Protein AF-A0A2E8CCS3-F1 (afdb_monomer)

Radius of gyration: 32.72 Å; Cα contacts (8 Å, |Δi|>4): 442; chains: 1; bounding box: 127×45×70 Å

Solvent-accessible surface area (backbone atoms only — not comparable to full-atom values): 18367 Å² total; per-residue (Å²): 136,81,81,88,79,82,90,82,89,80,87,78,90,78,90,87,80,85,91,83,91,78,93,73,93,71,84,81,73,78,75,73,77,76,66,79,68,72,73,76,73,51,25,30,36,41,37,39,43,33,31,36,45,62,50,66,79,45,38,70,73,67,84,76,83,67,80,72,65,60,78,79,67,95,71,53,38,72,62,41,46,72,64,67,67,73,52,55,78,64,70,78,69,72,78,72,82,76,70,89,84,81,84,61,84,76,68,73,78,68,79,85,60,83,94,80,64,69,59,61,80,62,101,54,100,62,73,50,67,76,84,42,91,79,64,48,61,49,32,53,50,64,70,92,77,51,88,49,62,68,58,52,52,52,36,66,72,38,84,53,38,42,74,73,47,76,48,34,34,33,38,71,62,29,50,66,94,70,42,57,34,33,53,41,67,46,87,92,54,93,84,56,58,59,44,52,37,43,33,44,29,57,20,33,40,96,83,66,82,40,38,31,45,40,35,43,36,32,46,32,25,58,72,47,79,74,50,101,62,70,33,54,49,59,71,76,70,90,81,60,92,65,89,75,70,68,86,45,67,27,26,39,71,47,80,48,78,49,77,44,78,44,57,73,72,41,82,44,82,48,84,46,63,44,34,36,37,37,39,36,37,33,83,37,79,67,56,81,132

Foldseek 3Di:
DDDDDDDDDDDDDDDDDDDDDDDDDDPPPPPPPPPVCPPPQWKKKKKKWKKWFPDPVLVPPDDDDDDQADDADPQADEQDEPVNLVDDVVVVVPPDDDPDDDDDPVVVPPPPDPPPDQFDDDPDPDGDGDDDQQADFSHFDDCVPDPCPVVQVVQVPDPRMDTQDITITMDRAAAPVPKHWYWDWRPVDPDDQKIKTYTWIWHADPVNQWIKIWTKMKIFGAPPDADVDKHWDDFDPVNPVDPPRDTGIGSDMDIDTDIDTDHAPDWDWADDSGMTMIMHMHTDDNDDD

pLDDT: mean 72.56, std 21.72, range [33.25, 97.88]

Secondary structure (DSSP, 8-state):
------------------------------------------EEEEEEEEEEE--HHHHTT------SB----TT-BPPBPHHHHH--TTTTT--S--------GGGGGG--S-S--S----SSSS------TTT-TTBPPPGGG-S-HHHHHHHHH-SSEEEEEEEEEEEE--BGGG--PEEE--TT-TT-SEEEEEEEEEEE-TTSSSEEEEEEEEEEESSS---S-PEEPPPPPTTS--------EESEEEEEEEEEEE-TT-EEEE--TTEEEEEEEEEEPPPP-

Sequence (289 aa):
METNNLRLLTNLQKKTLNLTLFIFFGALILQHSNGFAQGETRWFQIEISIFSNQLTADRDSEFWAPDKQLTYPESVIALKTVSDILTPSDWATSVESSGPLDFTETDINSFERPLAENNLNIGSGTPFRLISIEKDAFLSLPPRFSDFEQTNQALHRSTEYRLLKHLVWRQPMPEKKNAIPILIDNNDNISQSEEIGGSVMVYFNRNKDRIVVDSNLWLLNLDAPRKDDTWEIPPFPKQTGDANNIQRNANLVYELTDQREVRSGEFHYIDHPAFGYVVSITRHAQPEE

Mean predicted aligned error: 15.5 Å

Nearest PDB structures (foldseek):
  3ec9-assembly1_A  TM=4.250E-01  e=8.208E+00  Burkholderia thailandensis E264
  4r9k-assembly1_A  TM=3.340E-01  e=8.669E+00  Rhodococcus erythropolis
  4xbx-assembly1_A  TM=3.413E-01  e=9.671E+00  Rhodococcus erythropolis

Structure (mmCIF, N/CA/C/O backbone):
data_AF-A0A2E8CCS3-F1
#
_entry.id   AF-A0A2E8CCS3-F1
#
loop_
_atom_site.group_PDB
_atom_site.id
_atom_site.type_symbol
_atom_site.label_atom_id
_atom_site.label_alt_id
_atom_site.label_comp_id
_atom_site.label_asym_id
_atom_site.label_entity_id
_atom_site.label_seq_id
_atom_site.pdbx_PDB_ins_code
_atom_site.Cartn_x
_atom_site.Cartn_y
_atom_site.Cartn_z
_atom_site.occupancy
_atom_site.B_iso_or_equiv
_atom_site.auth_seq_id
_atom_site.auth_comp_id
_atom_site.auth_asym_id
_atom_site.auth_atom_id
_atom_site.pdbx_PDB_model_num
ATOM 1 N N . MET A 1 1 ? -93.896 22.655 13.404 1.00 37.66 1 MET A N 1
ATOM 2 C CA . MET A 1 1 ? -94.343 21.250 13.452 1.00 37.66 1 MET A CA 1
ATOM 3 C C . MET A 1 1 ? -93.109 20.426 13.767 1.00 37.66 1 MET A C 1
ATOM 5 O O . MET A 1 1 ? -92.234 20.335 12.922 1.00 37.66 1 MET A O 1
ATOM 9 N N . GLU A 1 2 ? -92.802 20.301 15.059 1.00 36.38 2 GLU A N 1
ATOM 10 C CA . GLU A 1 2 ? -93.199 19.160 15.922 1.00 36.38 2 GLU A CA 1
ATOM 11 C C . GLU A 1 2 ? -92.292 17.955 15.642 1.00 36.38 2 GLU A C 1
ATOM 13 O O . GLU A 1 2 ? -92.372 17.369 14.574 1.00 36.38 2 GLU A O 1
ATOM 18 N N . THR A 1 3 ? -91.185 17.827 16.385 1.00 40.56 3 THR A N 1
ATOM 19 C CA . THR A 1 3 ? -91.019 17.063 17.647 1.00 40.56 3 THR A CA 1
ATOM 20 C C . THR A 1 3 ? -91.032 15.549 17.442 1.00 40.56 3 THR A C 1
ATOM 22 O O . THR A 1 3 ? -91.714 15.038 16.564 1.00 40.56 3 THR A O 1
ATOM 25 N N . ASN A 1 4 ? -90.340 14.859 18.361 1.00 40.16 4 ASN A N 1
ATOM 26 C CA . ASN A 1 4 ? -90.607 13.479 18.774 1.00 40.16 4 ASN A CA 1
ATOM 27 C C . ASN A 1 4 ? -89.971 12.380 17.889 1.00 40.16 4 ASN A C 1
ATOM 29 O O . ASN A 1 4 ? -89.960 12.467 16.677 1.00 40.16 4 ASN A O 1
ATOM 33 N N . ASN A 1 5 ? -89.426 11.280 18.407 1.00 43.78 5 ASN A N 1
ATOM 34 C CA . ASN A 1 5 ? -89.447 10.752 19.763 1.00 43.78 5 ASN A CA 1
ATOM 35 C C . ASN A 1 5 ? -88.477 9.558 19.884 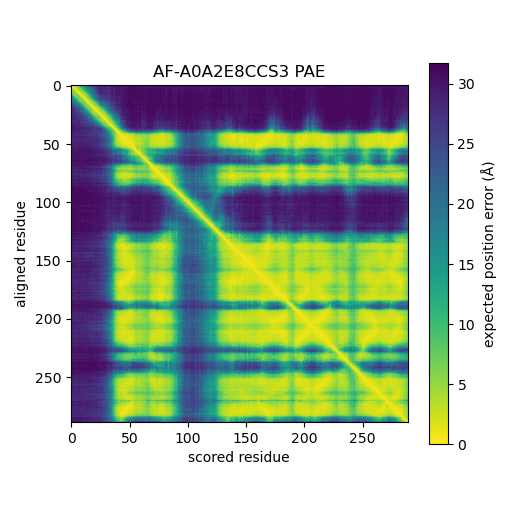1.00 43.78 5 ASN A C 1
ATOM 37 O O . ASN A 1 5 ? -88.232 8.852 18.915 1.00 43.78 5 ASN A O 1
ATOM 41 N N . LEU A 1 6 ? -87.996 9.362 21.117 1.00 37.69 6 LEU A N 1
ATOM 42 C CA . LEU A 1 6 ? -87.853 8.105 21.875 1.00 37.69 6 LEU A CA 1
ATOM 43 C C . LEU A 1 6 ? -87.438 6.807 21.144 1.00 37.69 6 LEU A C 1
ATOM 45 O O . LEU A 1 6 ? -88.136 6.299 20.281 1.00 37.69 6 LEU A O 1
ATOM 49 N N . ARG A 1 7 ? -86.287 6.230 21.524 1.00 38.66 7 ARG A N 1
ATOM 50 C CA . ARG A 1 7 ? -86.110 5.202 22.588 1.00 38.66 7 ARG A CA 1
ATOM 51 C C . ARG A 1 7 ? -86.675 3.821 22.233 1.00 38.66 7 ARG A C 1
ATOM 53 O O . ARG A 1 7 ? -87.853 3.702 21.951 1.00 38.66 7 ARG A O 1
ATOM 60 N N . LEU A 1 8 ? -85.842 2.800 22.457 1.00 37.78 8 LEU A N 1
ATOM 61 C CA . LEU A 1 8 ? -86.032 1.629 23.344 1.00 37.78 8 LEU A CA 1
ATOM 62 C C . LEU A 1 8 ? -85.264 0.446 22.729 1.00 37.78 8 LEU A C 1
ATOM 64 O O . LEU A 1 8 ? -85.596 -0.025 21.653 1.00 37.78 8 LEU A O 1
ATOM 68 N N . LEU A 1 9 ? -84.080 0.103 23.244 1.00 34.72 9 LEU A N 1
ATOM 69 C CA . LEU A 1 9 ? -83.856 -0.747 24.425 1.00 34.72 9 LEU A CA 1
ATOM 70 C C . LEU A 1 9 ? -84.622 -2.066 24.371 1.00 34.72 9 LEU A C 1
ATOM 72 O O . LEU A 1 9 ? -85.817 -2.073 24.626 1.00 34.72 9 LEU A O 1
ATOM 76 N N . THR A 1 10 ? -83.873 -3.158 24.257 1.00 43.12 10 THR A N 1
ATOM 77 C CA . THR A 1 10 ? -84.051 -4.370 25.070 1.00 43.12 10 THR A CA 1
ATOM 78 C C . THR A 1 10 ? -82.749 -5.163 24.966 1.00 43.12 10 THR A C 1
ATOM 80 O O . THR A 1 10 ? -82.363 -5.555 23.875 1.00 43.12 10 THR A O 1
ATOM 83 N N . ASN A 1 11 ? -81.952 -5.185 26.040 1.00 39.72 11 ASN A N 1
ATOM 84 C CA . ASN A 1 11 ? -81.941 -6.247 27.061 1.00 39.72 11 ASN A CA 1
ATOM 85 C C . ASN A 1 11 ? -81.048 -7.420 26.600 1.00 39.72 11 ASN A C 1
ATOM 87 O O . ASN A 1 11 ? -81.085 -7.803 25.448 1.00 39.72 11 ASN A O 1
ATOM 91 N N . LEU A 1 12 ? -80.228 -8.066 27.421 1.00 40.84 12 LEU A N 1
ATOM 92 C CA . LEU A 1 12 ? -80.431 -8.429 28.814 1.00 40.84 12 LEU A CA 1
ATOM 93 C C . LEU A 1 12 ? -79.077 -8.997 29.308 1.00 40.84 12 LEU A C 1
ATOM 95 O O . LEU A 1 12 ? -78.546 -9.881 28.652 1.00 40.84 12 LEU A O 1
ATOM 99 N N . GLN A 1 13 ? -78.610 -8.539 30.479 1.00 44.38 13 GLN A N 1
ATOM 100 C CA . GLN A 1 13 ? -78.010 -9.351 31.564 1.00 44.38 13 GLN A CA 1
ATOM 101 C C . GLN A 1 13 ? -76.707 -10.150 31.302 1.00 44.38 13 GLN A C 1
ATOM 103 O O . GLN A 1 13 ? -76.551 -10.808 30.295 1.00 44.38 13 GLN A O 1
ATOM 108 N N . LYS A 1 14 ? -75.729 -10.268 32.208 1.00 47.19 14 LYS A N 1
ATOM 109 C CA . LYS A 1 14 ? -75.587 -10.033 33.660 1.00 47.19 14 LYS A CA 1
ATOM 110 C C . LYS A 1 14 ? -74.063 -10.099 33.939 1.00 47.19 14 LYS A C 1
ATOM 112 O O . LYS A 1 14 ? -73.392 -10.927 33.343 1.00 47.19 14 LYS A O 1
ATOM 117 N N . LYS A 1 15 ? -73.501 -9.159 34.718 1.00 40.94 15 LYS A N 1
ATOM 118 C CA . LYS A 1 15 ? -72.969 -9.363 36.095 1.00 40.94 15 LYS A CA 1
ATOM 119 C C . LYS A 1 15 ? -71.827 -10.396 36.142 1.00 40.94 15 LYS A C 1
ATOM 121 O O . LYS A 1 15 ? -72.090 -11.566 35.930 1.00 40.94 15 LYS A O 1
ATOM 126 N N . THR A 1 16 ? -70.571 -10.012 36.374 1.00 45.66 16 THR A N 1
ATOM 127 C CA . THR A 1 16 ? -69.940 -9.648 37.673 1.00 45.66 16 THR A CA 1
ATOM 128 C C . THR A 1 16 ? -68.536 -9.050 37.410 1.00 45.66 16 THR A C 1
ATOM 130 O O . THR A 1 16 ? -67.972 -9.367 36.376 1.00 45.66 16 THR A O 1
ATOM 133 N N . LEU A 1 17 ? -67.799 -8.321 38.255 1.00 42.00 17 LEU A N 1
ATOM 134 C CA . LEU A 1 17 ? -67.959 -7.551 39.493 1.00 42.00 17 LEU A CA 1
ATOM 135 C C . LEU A 1 17 ? -66.527 -7.008 39.801 1.00 42.00 17 LEU A C 1
ATOM 137 O O . LEU A 1 17 ? -65.582 -7.781 39.711 1.00 42.00 17 LEU A O 1
ATOM 141 N N . ASN A 1 18 ? -66.413 -5.735 40.211 1.00 34.22 18 ASN A N 1
ATOM 142 C CA . ASN A 1 18 ? -65.312 -5.083 40.966 1.00 34.22 18 ASN A CA 1
ATOM 143 C C . ASN A 1 18 ? -63.952 -4.802 40.273 1.00 34.22 18 ASN A C 1
ATOM 145 O O . ASN A 1 18 ? -63.284 -5.701 39.790 1.00 34.22 18 ASN A O 1
ATOM 149 N N . LEU A 1 19 ? -63.563 -3.524 40.111 1.00 33.25 19 LEU A N 1
ATOM 150 C CA . LEU A 1 19 ? -62.905 -2.615 41.090 1.00 33.25 19 LEU A CA 1
ATOM 151 C C . LEU A 1 19 ? -61.375 -2.727 40.900 1.00 33.25 19 LEU A C 1
ATOM 153 O O . LEU A 1 19 ? -60.794 -3.760 41.194 1.00 33.25 19 LEU A O 1
ATOM 157 N N . THR A 1 20 ? -60.653 -1.738 40.370 1.00 39.25 20 THR A N 1
ATOM 158 C CA . THR A 1 20 ? -60.129 -0.608 41.156 1.00 39.25 20 THR A CA 1
ATOM 159 C C . THR A 1 20 ? -59.478 0.426 40.224 1.00 39.25 20 THR A C 1
ATOM 161 O O . THR A 1 20 ? -58.786 0.091 39.268 1.00 39.25 20 THR A O 1
ATOM 164 N N . LEU A 1 21 ? -59.734 1.689 40.548 1.00 43.88 21 LEU A N 1
ATOM 165 C CA . LEU A 1 21 ? -59.179 2.936 40.032 1.00 43.88 21 LEU A CA 1
ATOM 166 C C . LEU A 1 21 ? -57.665 3.055 40.295 1.00 43.88 21 LEU A C 1
ATOM 168 O O . LEU A 1 21 ? -57.261 2.880 41.436 1.00 43.88 21 LEU A O 1
ATOM 172 N N . PHE A 1 22 ? -56.863 3.481 39.313 1.00 38.81 22 PHE A N 1
ATOM 173 C CA . PHE A 1 22 ? -55.693 4.328 39.588 1.00 38.81 22 PHE A CA 1
ATOM 174 C C . PHE A 1 22 ? -55.332 5.180 38.366 1.00 38.81 22 PHE A C 1
ATOM 176 O O . PHE A 1 22 ? -54.867 4.692 37.340 1.00 38.81 22 PHE A O 1
ATOM 183 N N . ILE A 1 23 ? -55.566 6.484 38.503 1.00 45.62 23 ILE A N 1
ATOM 184 C CA . ILE A 1 23 ? -54.956 7.518 37.672 1.00 45.62 23 ILE A CA 1
ATOM 185 C C . ILE A 1 23 ? -53.502 7.619 38.136 1.00 45.62 23 ILE A C 1
ATOM 187 O O . ILE A 1 23 ? -53.262 7.992 39.281 1.00 45.62 23 ILE A O 1
ATOM 191 N N . PHE A 1 24 ? -52.544 7.312 37.263 1.00 38.94 24 PHE A N 1
ATOM 192 C CA . PHE A 1 24 ? -51.172 7.781 37.430 1.00 38.94 24 PHE A CA 1
ATOM 193 C C . PHE A 1 24 ? -50.682 8.413 36.131 1.00 38.94 24 PHE A C 1
ATOM 195 O O . PHE A 1 24 ? -50.515 7.765 35.101 1.00 38.94 24 PHE A O 1
ATOM 202 N N . PHE A 1 25 ? -50.492 9.724 36.225 1.00 45.56 25 PHE A N 1
ATOM 203 C CA . PHE A 1 25 ? -49.719 10.557 35.322 1.00 45.56 25 PHE A CA 1
ATOM 204 C C . PHE A 1 25 ? -48.306 9.965 35.214 1.00 45.56 25 PHE A C 1
ATOM 206 O O . PHE A 1 25 ? -47.542 10.001 36.175 1.00 45.56 25 PHE A O 1
ATOM 213 N N . GLY A 1 26 ? -47.971 9.399 34.059 1.00 35.91 26 GLY A N 1
ATOM 214 C CA . GLY A 1 26 ? -46.624 8.944 33.736 1.00 35.91 26 GLY A CA 1
ATOM 215 C C . GLY A 1 26 ? -46.131 9.699 32.517 1.00 35.91 26 GLY A C 1
ATOM 216 O O . GLY A 1 26 ? -46.393 9.287 31.391 1.00 35.91 26 GLY A O 1
ATOM 217 N N . ALA A 1 27 ? -45.444 10.820 32.739 1.00 42.50 27 ALA A N 1
ATOM 218 C CA . ALA A 1 27 ? -44.625 11.442 31.712 1.00 42.50 27 ALA A CA 1
ATOM 219 C C . ALA A 1 27 ? -43.572 10.415 31.281 1.00 42.50 27 ALA A C 1
ATOM 221 O O . ALA A 1 27 ? -42.643 10.115 32.031 1.00 42.50 27 ALA A O 1
ATOM 222 N N . LEU A 1 28 ? -43.747 9.840 30.092 1.00 39.28 28 LEU A N 1
ATOM 223 C CA . LEU A 1 28 ? -42.765 8.960 29.479 1.00 39.28 28 LEU A CA 1
ATOM 224 C C . LEU A 1 28 ? -41.603 9.832 28.999 1.00 39.28 28 LEU A C 1
ATOM 226 O O . LEU A 1 28 ? -41.527 10.234 27.840 1.00 39.28 28 LEU A O 1
ATOM 230 N N . ILE A 1 29 ? -40.718 10.181 29.930 1.00 41.59 29 ILE A N 1
ATOM 231 C CA . ILE A 1 29 ? -39.398 10.702 29.605 1.00 41.59 29 ILE A CA 1
ATOM 232 C C . ILE A 1 29 ? -38.669 9.533 28.944 1.00 41.59 29 ILE A C 1
ATOM 234 O O . ILE A 1 29 ? -38.155 8.647 29.624 1.00 41.59 29 ILE A O 1
ATOM 238 N N . LEU A 1 30 ? -38.659 9.511 27.608 1.00 41.03 30 LEU A N 1
ATOM 239 C CA . LEU A 1 30 ? -37.670 8.762 26.845 1.00 41.03 30 LEU A CA 1
ATOM 240 C C . LEU A 1 30 ? -36.306 9.325 27.236 1.00 41.03 30 LEU A C 1
ATOM 242 O O . LEU A 1 30 ? -35.836 10.311 26.664 1.00 41.03 30 LEU A O 1
ATOM 246 N N . GLN A 1 31 ? -35.700 8.713 28.250 1.00 37.03 31 GLN A N 1
ATOM 247 C CA . GLN A 1 31 ? -34.286 8.850 28.534 1.00 37.03 31 GLN A CA 1
ATOM 248 C C . GLN A 1 31 ? -33.552 8.309 27.308 1.00 37.03 31 GLN A C 1
ATOM 250 O O . GLN A 1 31 ? -33.243 7.126 27.210 1.00 37.03 31 GLN A O 1
ATOM 255 N N . HIS A 1 32 ? -33.303 9.187 26.340 1.00 44.84 32 HIS A N 1
ATOM 256 C CA . HIS A 1 32 ? -32.192 9.000 25.435 1.00 44.84 32 HIS A CA 1
ATOM 257 C C . HIS A 1 32 ? -30.975 9.099 26.338 1.00 44.84 32 HIS A C 1
ATOM 259 O O . HIS A 1 32 ? -30.565 10.190 26.739 1.00 44.84 32 HIS A O 1
ATOM 265 N N . SER A 1 33 ? -30.445 7.946 26.733 1.00 39.25 33 SER A N 1
ATOM 266 C CA . SER A 1 33 ? -29.064 7.864 27.153 1.00 39.25 33 SER A CA 1
ATOM 267 C C . SER A 1 33 ? -28.249 8.372 25.969 1.00 39.25 33 SER A C 1
ATOM 269 O O . SER A 1 33 ? -27.900 7.614 25.066 1.00 39.25 33 SER A O 1
ATOM 271 N N . ASN A 1 34 ? -27.964 9.673 25.960 1.00 37.66 34 ASN A N 1
ATOM 272 C CA . ASN A 1 34 ? -26.775 10.197 25.322 1.00 37.66 34 ASN A CA 1
ATOM 273 C C . ASN A 1 34 ? -25.616 9.603 26.119 1.00 37.66 34 ASN A C 1
ATOM 275 O O . ASN A 1 34 ? -25.030 10.252 26.982 1.00 37.66 34 ASN A O 1
ATOM 279 N N . GLY A 1 35 ? -25.337 8.320 25.876 1.00 35.66 35 GLY A N 1
ATOM 280 C CA . GLY A 1 35 ? -24.007 7.807 26.083 1.00 35.66 35 GLY A CA 1
ATOM 281 C C . GLY A 1 35 ? -23.135 8.737 25.267 1.00 35.66 35 GLY A C 1
ATOM 282 O O . GLY A 1 35 ? -23.265 8.797 24.043 1.00 35.66 35 GLY A O 1
ATOM 283 N N . PHE A 1 36 ? -22.332 9.542 25.952 1.00 34.28 36 PHE A N 1
ATOM 284 C CA . PHE A 1 36 ? -21.180 10.161 25.337 1.00 34.28 36 PHE A CA 1
ATOM 285 C C . PHE A 1 36 ? -20.371 8.994 24.783 1.00 34.28 36 PHE A C 1
ATOM 287 O O . PHE A 1 36 ? -19.643 8.335 25.518 1.00 34.28 36 PHE A O 1
ATOM 294 N N . ALA A 1 37 ? -20.591 8.665 23.512 1.00 34.69 37 ALA A N 1
ATOM 295 C CA . ALA A 1 37 ? -19.737 7.758 22.790 1.00 34.69 37 ALA A CA 1
ATOM 296 C C . ALA A 1 37 ? -18.383 8.464 22.753 1.00 34.69 37 ALA A C 1
ATOM 298 O O . ALA A 1 37 ? -18.133 9.307 21.891 1.00 34.69 37 ALA A O 1
ATOM 299 N N . GLN A 1 38 ? -17.517 8.167 23.726 1.00 41.62 38 GLN A N 1
ATOM 300 C CA . GLN A 1 38 ? -16.093 8.146 23.441 1.00 41.62 38 GLN A CA 1
ATOM 301 C C . GLN A 1 38 ? -15.990 7.288 22.189 1.00 41.62 38 GLN A C 1
ATOM 303 O O . GLN A 1 38 ? -16.327 6.108 22.235 1.00 41.62 38 GLN A O 1
ATOM 308 N N . GLY A 1 39 ? -15.738 7.934 21.048 1.00 53.22 39 GLY A N 1
ATOM 309 C CA . GLY A 1 39 ? -15.825 7.282 19.752 1.00 53.22 39 GLY A CA 1
ATOM 310 C C . GLY A 1 39 ? -14.977 6.024 19.796 1.00 53.22 39 GLY A C 1
ATOM 311 O O . GLY A 1 39 ? -13.768 6.127 19.968 1.00 53.22 39 GLY A O 1
ATOM 312 N N . GLU A 1 40 ? -15.630 4.867 19.712 1.00 68.12 40 GLU A N 1
ATOM 313 C CA . GLU A 1 40 ? -14.976 3.565 19.700 1.00 68.12 40 GLU A CA 1
ATOM 314 C C . GLU A 1 40 ? -13.877 3.618 18.635 1.00 68.12 40 GLU A C 1
ATOM 316 O O . GLU A 1 40 ? -14.155 3.879 17.457 1.00 68.12 40 GLU A O 1
ATOM 321 N N . THR A 1 41 ? -12.622 3.466 19.054 1.00 80.31 41 THR A N 1
ATOM 322 C CA . THR A 1 41 ? -11.491 3.468 18.131 1.00 80.31 41 THR A CA 1
ATOM 323 C C . THR A 1 41 ? -11.619 2.227 17.264 1.00 80.31 41 THR A C 1
ATOM 325 O O . THR A 1 41 ? -11.386 1.108 17.710 1.00 80.31 41 THR A O 1
ATOM 328 N N . ARG A 1 42 ? -12.042 2.411 16.014 1.00 90.38 42 ARG A N 1
ATOM 329 C CA . ARG A 1 42 ? -12.290 1.296 15.100 1.00 90.38 42 ARG A CA 1
ATOM 330 C C . ARG A 1 42 ? -10.963 0.769 14.571 1.00 90.38 42 ARG A C 1
ATOM 332 O O . ARG A 1 42 ? -10.246 1.494 13.882 1.00 90.38 42 ARG A O 1
ATOM 339 N N . TRP A 1 43 ? -10.668 -0.487 14.880 1.00 93.50 43 TRP A N 1
ATOM 340 C CA . TRP A 1 43 ? -9.507 -1.200 14.362 1.00 93.50 43 TRP A CA 1
ATOM 341 C C . TRP A 1 43 ? -9.802 -1.815 13.001 1.00 93.50 43 TRP A C 1
ATOM 343 O O . TRP A 1 43 ? -10.923 -2.253 12.724 1.00 93.50 43 TRP A O 1
ATOM 353 N N . PHE A 1 44 ? -8.782 -1.842 12.150 1.00 95.00 44 PHE A N 1
ATOM 354 C CA . PHE A 1 44 ? -8.843 -2.473 10.840 1.00 95.00 44 PHE A CA 1
ATOM 355 C C . PHE A 1 44 ? -7.577 -3.274 10.584 1.00 95.00 44 PHE A C 1
ATOM 357 O O . PHE A 1 44 ? -6.498 -2.901 11.047 1.00 95.00 44 PHE A O 1
ATOM 364 N N . GLN A 1 45 ? -7.733 -4.354 9.830 1.00 96.31 45 GLN A N 1
ATOM 365 C CA . GLN A 1 45 ? -6.643 -5.026 9.151 1.00 96.31 45 GLN A CA 1
ATOM 366 C C . GLN A 1 45 ? -6.565 -4.470 7.731 1.00 96.31 45 GLN A C 1
ATOM 368 O O . GLN A 1 45 ? -7.581 -4.369 7.041 1.00 96.31 45 GLN A O 1
ATOM 373 N N . ILE A 1 46 ? -5.368 -4.067 7.330 1.00 97.12 46 ILE A N 1
ATOM 374 C CA . ILE A 1 46 ? -5.070 -3.585 5.991 1.00 97.12 46 ILE A CA 1
ATOM 375 C C . ILE A 1 46 ? -4.161 -4.617 5.350 1.00 97.12 46 ILE A C 1
ATOM 377 O O . ILE A 1 46 ? -3.187 -5.063 5.961 1.00 97.12 46 ILE A O 1
ATOM 381 N N . GLU A 1 47 ? -4.493 -4.985 4.124 1.00 97.62 47 GLU A N 1
ATOM 382 C CA . GLU A 1 47 ? -3.692 -5.875 3.308 1.00 97.62 47 GLU A CA 1
ATOM 383 C C . GLU A 1 47 ? -3.468 -5.248 1.935 1.00 97.62 47 GLU A C 1
ATOM 385 O O . GLU A 1 47 ? -4.417 -4.803 1.288 1.00 97.62 47 GLU A O 1
ATOM 390 N N . ILE A 1 48 ? -2.205 -5.196 1.509 1.00 96.75 48 ILE A N 1
ATOM 391 C CA . ILE A 1 48 ? -1.786 -4.624 0.231 1.00 96.75 48 ILE A CA 1
ATOM 392 C C . ILE A 1 48 ? -0.840 -5.596 -0.469 1.00 96.75 48 ILE A C 1
ATOM 394 O O . ILE A 1 48 ? 0.145 -6.034 0.127 1.00 96.75 48 ILE A O 1
ATOM 398 N N . SER A 1 49 ? -1.092 -5.864 -1.750 1.00 95.88 49 SER A N 1
ATOM 399 C CA . SER A 1 49 ? -0.119 -6.493 -2.653 1.00 95.88 49 SER A CA 1
ATOM 400 C C . SER A 1 49 ? 0.202 -5.551 -3.802 1.00 95.88 49 SER A C 1
ATOM 402 O O . SER A 1 49 ? -0.699 -5.128 -4.522 1.00 95.88 49 SER A O 1
ATOM 404 N N . ILE A 1 50 ? 1.484 -5.246 -3.982 1.00 95.44 50 ILE A N 1
ATOM 405 C CA . ILE A 1 50 ? 2.010 -4.359 -5.024 1.00 95.44 50 ILE A CA 1
ATOM 406 C C . ILE A 1 50 ? 2.748 -5.206 -6.054 1.00 95.44 50 ILE A C 1
ATOM 408 O O . ILE A 1 50 ? 3.553 -6.068 -5.689 1.00 95.44 50 ILE A O 1
ATOM 412 N N . PHE A 1 51 ? 2.504 -4.956 -7.336 1.00 94.00 51 PHE A N 1
ATOM 413 C CA . PHE A 1 51 ? 3.086 -5.727 -8.428 1.00 94.00 51 PHE A CA 1
ATOM 414 C C . PHE A 1 51 ? 3.437 -4.855 -9.633 1.00 94.00 51 PHE A C 1
ATOM 416 O O . PHE A 1 51 ? 2.743 -3.885 -9.915 1.00 94.00 51 PHE A O 1
ATOM 423 N N . SER A 1 52 ? 4.486 -5.212 -10.378 1.00 92.50 52 SER A N 1
ATOM 424 C CA . SER A 1 52 ? 4.814 -4.581 -11.664 1.00 92.50 52 SER A CA 1
ATOM 425 C C . SER A 1 52 ? 4.236 -5.358 -12.844 1.00 92.50 52 SER A C 1
ATOM 427 O O . SER A 1 52 ? 4.171 -6.590 -12.817 1.00 92.50 52 SER A O 1
ATOM 429 N N . ASN A 1 53 ? 3.859 -4.632 -13.897 1.00 90.88 53 ASN A N 1
ATOM 430 C CA . ASN A 1 53 ? 3.520 -5.192 -15.201 1.00 90.88 53 ASN A CA 1
ATOM 431 C C . ASN A 1 53 ? 4.811 -5.467 -15.989 1.00 90.88 53 ASN A C 1
ATOM 433 O O . ASN A 1 53 ? 5.689 -4.611 -16.084 1.00 90.88 53 ASN A O 1
ATOM 437 N N . GLN A 1 54 ? 4.955 -6.666 -16.541 1.00 88.50 54 GLN A N 1
ATOM 438 C CA . GLN A 1 54 ? 6.136 -7.111 -17.284 1.00 88.50 54 GLN A CA 1
ATOM 439 C C . GLN A 1 54 ? 5.997 -6.905 -18.804 1.00 88.50 54 GLN A C 1
ATOM 441 O O . GLN A 1 54 ? 6.981 -7.034 -19.533 1.00 88.50 54 GLN A O 1
ATOM 446 N N . LEU A 1 55 ? 4.805 -6.560 -19.300 1.00 82.69 55 LEU A N 1
ATOM 447 C CA . LEU A 1 55 ? 4.554 -6.309 -20.717 1.00 82.69 55 LEU A CA 1
ATOM 448 C C . LEU A 1 55 ? 5.016 -4.900 -21.106 1.00 82.69 55 LEU A C 1
ATOM 450 O O . LEU A 1 55 ? 4.395 -3.903 -20.756 1.00 82.69 55 LEU A O 1
ATOM 454 N N . THR A 1 56 ? 6.096 -4.808 -21.887 1.00 70.12 56 THR A N 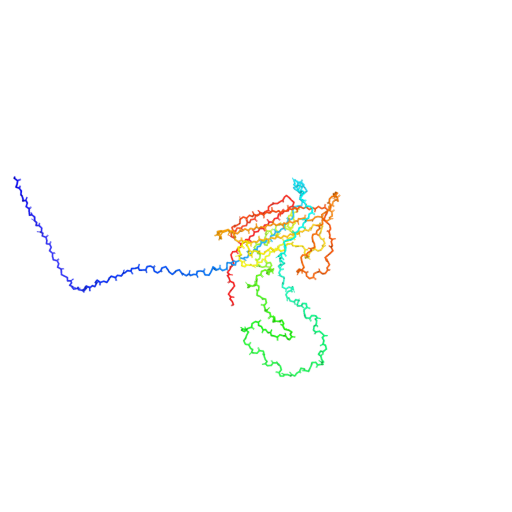1
ATOM 455 C CA . THR A 1 56 ? 6.692 -3.528 -22.325 1.00 70.12 56 THR A CA 1
ATOM 456 C C . THR A 1 56 ? 5.693 -2.599 -23.023 1.00 70.12 56 THR A C 1
ATOM 458 O O . THR A 1 56 ? 5.756 -1.390 -22.834 1.00 70.12 56 THR A O 1
ATOM 461 N N . ALA A 1 57 ? 4.744 -3.160 -23.782 1.00 69.50 57 ALA A N 1
ATOM 462 C CA . ALA A 1 57 ? 3.723 -2.393 -24.497 1.00 69.50 57 ALA A CA 1
ATOM 463 C C . ALA A 1 57 ? 2.840 -1.544 -23.566 1.00 69.50 57 ALA A C 1
ATOM 465 O O . ALA A 1 57 ? 2.448 -0.444 -23.948 1.00 69.50 57 ALA A O 1
ATOM 466 N N . ASP A 1 58 ? 2.574 -2.034 -22.355 1.00 67.00 58 ASP A N 1
ATOM 467 C CA . ASP A 1 58 ? 1.758 -1.328 -21.370 1.00 67.00 58 ASP A CA 1
ATOM 468 C C . ASP A 1 58 ? 2.600 -0.300 -20.607 1.00 67.00 58 ASP A C 1
ATOM 470 O O . ASP A 1 58 ? 2.154 0.806 -20.337 1.00 67.00 58 ASP A O 1
ATOM 474 N N . ARG A 1 59 ? 3.864 -0.612 -20.304 1.00 71.75 59 ARG A N 1
ATOM 475 C CA . ARG A 1 59 ? 4.729 0.276 -19.506 1.00 71.75 59 ARG A CA 1
ATOM 476 C C . ARG A 1 59 ? 5.055 1.594 -20.203 1.00 71.75 59 ARG A C 1
ATOM 478 O O . ARG A 1 59 ? 5.231 2.607 -19.535 1.00 71.75 59 ARG A O 1
ATOM 485 N N . ASP A 1 60 ? 5.164 1.571 -21.527 1.00 67.62 60 ASP A N 1
ATOM 486 C CA . ASP A 1 60 ? 5.593 2.724 -22.321 1.00 67.62 60 ASP A CA 1
ATOM 487 C C . ASP A 1 60 ? 4.432 3.657 -22.708 1.00 67.62 60 ASP A C 1
ATOM 489 O O . ASP A 1 60 ? 4.658 4.690 -23.344 1.00 67.62 60 ASP A O 1
ATOM 493 N N . SER A 1 61 ? 3.188 3.329 -22.331 1.00 62.53 61 SER A N 1
ATOM 494 C CA . SER A 1 61 ? 2.020 4.139 -22.693 1.00 62.53 61 SER A CA 1
ATOM 495 C C . SER A 1 61 ? 1.908 5.446 -21.903 1.00 62.53 61 SER A C 1
ATOM 497 O O . SER A 1 61 ? 1.162 6.334 -22.311 1.00 62.53 61 SER A O 1
ATOM 499 N N . GLU A 1 62 ? 2.634 5.586 -20.790 1.00 61.72 62 GLU A N 1
ATOM 500 C CA . GLU A 1 62 ? 2.503 6.724 -19.883 1.00 61.72 62 GLU A CA 1
ATOM 501 C C . GLU A 1 62 ? 3.872 7.136 -19.308 1.00 61.72 62 GLU A C 1
ATOM 503 O O . GLU A 1 62 ? 4.438 6.474 -18.441 1.00 61.72 62 GLU A O 1
ATOM 508 N N . PHE A 1 63 ? 4.438 8.231 -19.834 1.00 57.88 63 PHE A N 1
ATOM 509 C CA . PHE A 1 63 ? 5.695 8.824 -19.362 1.00 57.88 63 PHE A CA 1
ATOM 510 C C . PHE A 1 63 ? 5.394 10.189 -18.741 1.00 57.88 63 PHE A C 1
ATOM 512 O O . PHE A 1 63 ? 5.352 11.205 -19.439 1.00 57.88 63 PHE A O 1
ATOM 519 N N . TRP A 1 64 ? 5.179 10.216 -17.429 1.00 55.62 64 TRP A N 1
ATOM 520 C CA . TRP A 1 64 ? 5.146 11.462 -16.673 1.00 55.62 64 TRP A CA 1
ATOM 521 C C . TRP A 1 64 ? 6.554 11.752 -16.166 1.00 55.62 64 TRP A C 1
ATOM 523 O O . TRP A 1 64 ? 7.176 10.909 -15.527 1.00 55.62 64 TRP A O 1
ATOM 533 N N . ALA A 1 65 ? 7.065 12.942 -16.472 1.00 54.97 65 ALA A N 1
ATOM 534 C CA . ALA A 1 65 ? 8.305 13.460 -15.906 1.00 54.97 65 ALA A CA 1
ATOM 535 C C . ALA A 1 65 ? 7.958 14.532 -14.859 1.00 54.97 65 ALA A C 1
ATOM 537 O O . ALA A 1 65 ? 7.969 15.719 -15.197 1.00 54.97 65 ALA A O 1
ATOM 538 N N . PRO A 1 66 ? 7.569 14.147 -13.627 1.00 55.66 66 PRO A N 1
ATOM 539 C CA . PRO A 1 66 ? 7.421 15.108 -12.545 1.00 55.66 66 PRO A CA 1
ATOM 540 C C . PRO A 1 66 ? 8.766 15.775 -12.230 1.00 55.66 66 PRO A C 1
ATOM 542 O O . PRO A 1 66 ? 9.828 15.336 -12.686 1.00 55.66 66 PRO A O 1
ATOM 545 N N . ASP A 1 67 ? 8.721 16.861 -11.457 1.00 57.53 67 ASP A N 1
ATOM 546 C CA . ASP A 1 67 ? 9.924 17.453 -10.874 1.00 57.53 67 ASP A CA 1
ATOM 547 C C . ASP A 1 67 ? 10.769 16.335 -10.240 1.00 57.53 67 ASP A C 1
ATOM 549 O O . ASP A 1 67 ? 10.249 15.481 -9.525 1.00 57.53 67 ASP A O 1
ATOM 553 N N . LYS A 1 68 ? 12.066 16.300 -10.567 1.00 64.19 68 LYS A N 1
ATOM 554 C CA . LYS A 1 68 ? 12.957 15.125 -10.443 1.00 64.19 68 LYS A CA 1
ATOM 555 C C . LYS A 1 68 ? 13.305 14.693 -9.006 1.00 64.19 68 LYS A C 1
ATOM 557 O O . LYS A 1 68 ? 14.375 14.131 -8.781 1.00 64.19 68 LYS A O 1
ATOM 562 N N . GLN A 1 69 ? 12.459 14.980 -8.023 1.00 69.50 69 GLN A N 1
ATOM 563 C CA . GLN A 1 69 ? 12.750 14.787 -6.610 1.00 69.50 69 GLN A CA 1
ATOM 564 C C . GLN A 1 69 ? 11.689 13.915 -5.938 1.00 69.50 69 GLN A C 1
ATOM 566 O O . GLN A 1 69 ? 10.662 14.392 -5.457 1.00 69.50 69 GLN A O 1
ATOM 571 N N . LEU A 1 70 ? 11.979 12.618 -5.857 1.00 83.31 70 LEU A N 1
ATOM 572 C CA . LEU A 1 70 ? 11.197 11.691 -5.047 1.00 83.31 70 LEU A CA 1
ATOM 573 C C . LEU A 1 70 ? 11.426 12.028 -3.569 1.00 83.31 70 LEU A C 1
ATOM 575 O O . LEU A 1 70 ? 12.564 12.223 -3.139 1.00 83.31 70 LEU A O 1
ATOM 579 N N . THR A 1 71 ? 10.354 12.132 -2.786 1.00 86.56 71 THR A N 1
ATOM 580 C CA . THR A 1 71 ? 10.436 12.580 -1.389 1.00 86.56 71 THR A CA 1
ATOM 581 C C . THR A 1 71 ? 9.476 11.797 -0.510 1.00 86.56 71 THR A C 1
ATOM 583 O O . THR A 1 71 ? 8.292 11.677 -0.819 1.00 86.56 71 THR A O 1
ATOM 586 N N . TYR A 1 72 ? 9.977 11.285 0.613 1.00 87.06 72 TYR A N 1
ATOM 587 C CA . TYR A 1 72 ? 9.139 10.675 1.641 1.00 87.06 72 TYR A CA 1
ATOM 588 C C . TYR A 1 72 ? 8.487 11.740 2.539 1.00 87.06 72 TYR A C 1
ATOM 590 O O . TYR A 1 72 ? 9.113 12.766 2.820 1.00 87.06 72 TYR A O 1
ATOM 598 N N . PRO A 1 73 ? 7.273 11.496 3.064 1.00 87.56 73 PRO A N 1
ATOM 599 C CA . PRO A 1 73 ? 6.686 12.348 4.096 1.00 87.56 73 PRO A CA 1
ATOM 600 C C . PRO A 1 73 ? 7.554 12.408 5.363 1.00 87.56 73 PRO A C 1
ATOM 602 O O . PRO A 1 73 ? 8.152 11.409 5.759 1.00 87.56 73 PRO A O 1
ATOM 605 N N . GLU A 1 74 ? 7.556 13.550 6.061 1.00 84.38 74 GLU A N 1
ATOM 606 C CA . GLU A 1 74 ? 8.425 13.782 7.233 1.00 84.38 74 GLU A CA 1
ATOM 607 C C . GLU A 1 74 ? 8.234 12.772 8.379 1.00 84.38 74 GLU A C 1
ATOM 609 O O . GLU A 1 74 ? 9.171 12.490 9.121 1.00 84.38 74 GLU A O 1
ATOM 614 N N . SER A 1 75 ? 7.019 12.242 8.549 1.00 87.44 75 SER A N 1
ATOM 615 C CA . SER A 1 75 ? 6.636 11.361 9.667 1.00 87.44 75 SER A CA 1
ATOM 616 C C . SER A 1 75 ? 6.260 9.946 9.220 1.00 87.44 75 SER A C 1
ATOM 618 O O . SER A 1 75 ? 5.437 9.297 9.862 1.00 87.44 75 SER A O 1
ATOM 620 N N . VAL A 1 76 ? 6.816 9.474 8.103 1.00 90.62 76 VAL A N 1
ATOM 621 C CA . VAL A 1 76 ? 6.587 8.102 7.630 1.00 90.62 76 VAL A CA 1
ATOM 622 C C . VAL A 1 76 ? 7.143 7.074 8.628 1.00 90.62 76 VAL A C 1
ATOM 624 O O . VAL A 1 76 ? 8.199 7.292 9.229 1.00 90.62 76 VAL A O 1
ATOM 627 N N . ILE A 1 77 ? 6.431 5.959 8.812 1.00 90.69 77 ILE A N 1
ATOM 628 C CA . ILE A 1 77 ? 6.851 4.858 9.690 1.00 90.69 77 ILE A CA 1
ATOM 629 C C . ILE A 1 77 ? 7.010 3.548 8.926 1.00 90.69 77 ILE A C 1
ATOM 631 O O . ILE A 1 77 ? 6.209 3.240 8.046 1.00 90.69 77 ILE A O 1
ATOM 635 N N . ALA A 1 78 ? 8.010 2.748 9.290 1.00 89.69 78 ALA A N 1
ATOM 636 C CA . ALA A 1 78 ? 8.121 1.369 8.820 1.00 89.69 78 ALA A CA 1
ATOM 637 C C . ALA A 1 78 ? 7.243 0.435 9.668 1.00 89.69 78 ALA A C 1
ATOM 639 O O . ALA A 1 78 ? 7.092 0.632 10.879 1.00 89.69 78 ALA A O 1
ATOM 640 N N . LEU A 1 79 ? 6.671 -0.597 9.041 1.00 91.06 79 LEU A N 1
ATOM 641 C CA . LEU A 1 79 ? 5.998 -1.665 9.780 1.00 91.06 79 LEU A CA 1
ATOM 642 C C . LEU A 1 79 ? 7.042 -2.468 10.549 1.00 91.06 79 LEU A C 1
ATOM 644 O O . LEU A 1 79 ? 8.020 -2.936 9.974 1.00 91.06 79 LEU A O 1
ATOM 648 N N . LYS A 1 80 ? 6.812 -2.656 11.847 1.00 86.88 80 LYS A N 1
ATOM 649 C CA . LYS A 1 80 ? 7.733 -3.417 12.692 1.00 86.88 80 LYS A CA 1
ATOM 650 C C . LYS A 1 80 ? 7.634 -4.895 12.351 1.00 86.88 80 LYS A C 1
ATOM 652 O O . LYS A 1 80 ? 6.526 -5.428 12.253 1.00 86.88 80 LYS A O 1
ATOM 657 N N . THR A 1 81 ? 8.762 -5.577 12.229 1.00 83.06 81 THR A N 1
ATOM 658 C CA . THR A 1 81 ? 8.793 -7.040 12.191 1.00 83.06 81 THR A CA 1
ATOM 659 C C . THR A 1 81 ? 9.005 -7.603 13.593 1.00 83.06 81 THR A C 1
ATOM 661 O O . THR A 1 81 ? 9.444 -6.913 14.514 1.00 83.06 81 THR A O 1
ATOM 664 N N . VAL A 1 82 ? 8.695 -8.889 13.777 1.00 76.62 82 VAL A N 1
ATOM 665 C CA . VAL A 1 82 ? 8.994 -9.583 15.041 1.00 76.62 82 VAL A CA 1
ATOM 666 C C . VAL A 1 82 ? 10.502 -9.551 15.323 1.00 76.62 82 VAL A C 1
ATOM 668 O O . VAL A 1 82 ? 10.900 -9.380 16.471 1.00 76.62 82 VAL A O 1
ATOM 671 N N . SER A 1 83 ? 11.333 -9.654 14.282 1.00 72.25 83 SER A N 1
ATOM 672 C CA . SER A 1 83 ? 12.792 -9.603 14.396 1.00 72.25 83 SER A CA 1
ATOM 673 C C . SER A 1 83 ? 13.286 -8.260 14.933 1.00 72.25 83 SER A C 1
ATOM 675 O O . SER A 1 83 ? 14.062 -8.265 15.883 1.00 72.25 83 SER A O 1
ATOM 677 N N . ASP A 1 84 ? 12.776 -7.136 14.413 1.00 70.62 84 ASP A N 1
ATOM 678 C CA . ASP A 1 84 ? 13.194 -5.784 14.836 1.00 70.62 84 ASP A CA 1
ATOM 679 C C . ASP A 1 84 ? 12.957 -5.539 16.328 1.00 70.62 84 ASP A C 1
ATOM 681 O O . ASP A 1 84 ? 13.677 -4.783 16.977 1.00 70.62 84 ASP A O 1
ATOM 685 N N . ILE A 1 85 ? 11.926 -6.179 16.882 1.00 66.31 85 ILE A N 1
ATOM 686 C CA . ILE A 1 85 ? 11.559 -6.029 18.289 1.00 66.31 85 ILE A CA 1
ATOM 687 C C . ILE A 1 85 ? 12.367 -6.989 19.178 1.00 66.31 85 ILE A C 1
ATOM 689 O O . ILE A 1 85 ? 12.672 -6.661 20.324 1.00 66.31 85 ILE A O 1
ATOM 693 N N . LEU A 1 86 ? 12.733 -8.168 18.663 1.00 66.31 86 LEU A N 1
ATOM 694 C CA . LEU A 1 86 ? 13.546 -9.161 19.376 1.00 66.31 86 LEU A CA 1
ATOM 695 C C . LEU A 1 86 ? 15.046 -8.854 19.362 1.00 66.31 86 LEU A C 1
ATOM 697 O O . LEU A 1 86 ? 15.798 -9.495 20.097 1.00 66.31 86 LEU A O 1
ATOM 701 N N . THR A 1 87 ? 15.487 -7.868 18.585 1.00 60.22 87 THR A N 1
ATOM 702 C CA . THR A 1 87 ? 16.840 -7.316 18.647 1.00 60.22 87 THR A CA 1
ATOM 703 C C . THR A 1 87 ? 16.833 -5.974 19.379 1.00 60.22 87 THR A C 1
ATOM 705 O O . THR A 1 87 ? 16.883 -4.929 18.730 1.00 60.22 87 THR A O 1
ATOM 708 N N . PRO A 1 88 ? 16.796 -5.935 20.727 1.00 54.72 88 PRO A N 1
ATOM 709 C CA . PRO A 1 88 ? 17.169 -4.720 21.422 1.00 54.72 88 PRO A CA 1
ATOM 710 C C . PRO A 1 88 ? 18.612 -4.394 21.036 1.00 54.72 88 PRO A C 1
ATOM 712 O O . PRO A 1 88 ? 19.535 -5.129 21.390 1.00 54.72 88 PRO A O 1
ATOM 715 N N . SER A 1 89 ? 18.827 -3.280 20.338 1.00 52.28 89 SER A N 1
ATOM 716 C CA . SER A 1 89 ? 20.165 -2.709 20.134 1.00 52.28 89 SER A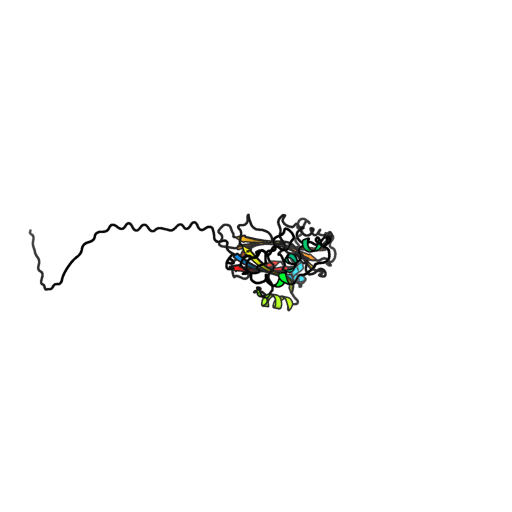 CA 1
ATOM 717 C C . SER A 1 89 ? 20.911 -2.520 21.4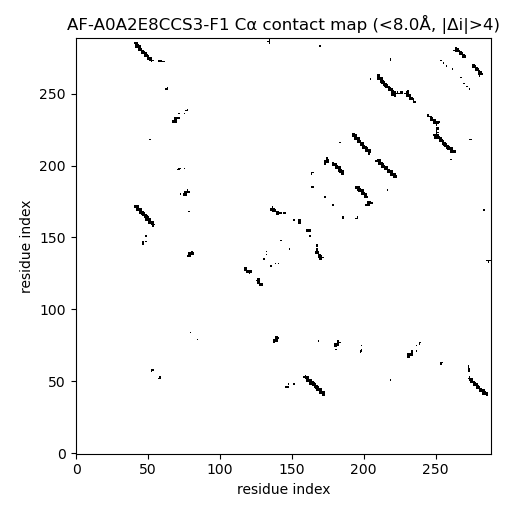69 1.00 52.28 89 SER A C 1
ATOM 719 O O . SER A 1 89 ? 22.139 -2.516 21.512 1.00 52.28 89 SER A O 1
ATOM 721 N N . ASP A 1 90 ? 20.165 -2.458 22.574 1.00 47.81 90 ASP A N 1
ATOM 722 C CA . ASP A 1 90 ? 20.664 -2.346 23.942 1.00 47.81 90 ASP A CA 1
ATOM 723 C C . ASP A 1 90 ? 21.226 -3.661 24.520 1.00 47.81 90 ASP A C 1
ATOM 725 O O . ASP A 1 90 ? 22.104 -3.605 25.380 1.00 47.81 90 ASP A O 1
ATOM 729 N N . TRP A 1 91 ? 20.810 -4.844 24.034 1.00 49.59 91 TRP A N 1
ATOM 730 C CA . TRP A 1 91 ? 21.325 -6.140 24.528 1.00 49.59 91 TRP A CA 1
ATOM 731 C C . TRP A 1 91 ? 22.827 -6.302 24.246 1.00 49.59 91 TRP A C 1
ATOM 733 O O . TRP A 1 91 ? 23.550 -6.942 25.008 1.00 49.59 91 TRP A O 1
ATOM 743 N N . ALA A 1 92 ? 23.306 -5.691 23.160 1.00 45.31 92 ALA A N 1
ATOM 744 C CA . ALA A 1 92 ? 24.703 -5.756 22.754 1.00 45.31 92 ALA A CA 1
ATOM 745 C C . ALA A 1 92 ? 25.618 -4.820 23.567 1.00 45.31 92 ALA A C 1
ATOM 747 O O . ALA A 1 92 ? 26.839 -4.925 23.451 1.00 45.31 92 ALA A O 1
ATOM 748 N N . THR A 1 93 ? 25.062 -3.921 24.391 1.00 44.72 93 THR A N 1
ATOM 749 C CA . THR A 1 93 ? 25.853 -2.894 25.096 1.00 44.72 93 THR A CA 1
ATOM 750 C C . THR A 1 93 ? 26.123 -3.245 26.564 1.00 44.72 93 THR A C 1
ATOM 752 O O . THR A 1 93 ? 26.975 -2.630 27.195 1.00 44.72 93 THR A O 1
ATOM 755 N N . SER A 1 94 ? 25.491 -4.282 27.120 1.00 47.06 94 SER A N 1
ATOM 756 C CA . SER A 1 94 ? 25.724 -4.723 28.503 1.00 47.06 94 SER A CA 1
ATOM 757 C C . SER A 1 94 ? 26.667 -5.929 28.599 1.00 47.06 94 SER A C 1
ATOM 759 O O . SER A 1 94 ? 26.365 -6.906 29.282 1.00 47.06 94 SER A O 1
ATOM 761 N N . VAL A 1 95 ? 27.826 -5.866 27.936 1.00 43.00 95 VAL A N 1
ATOM 762 C CA . VAL A 1 95 ? 28.978 -6.740 28.245 1.00 43.00 95 VAL A CA 1
ATOM 763 C C . VAL A 1 95 ? 30.038 -5.922 28.982 1.00 43.00 95 VAL A C 1
ATOM 765 O O . VAL A 1 95 ? 31.206 -5.884 28.609 1.00 43.00 95 VAL A O 1
ATOM 768 N N . GLU A 1 96 ? 29.638 -5.245 30.056 1.00 44.38 96 GLU A N 1
ATOM 769 C CA . GLU A 1 96 ? 30.591 -4.781 31.060 1.00 44.38 96 GLU A CA 1
ATOM 770 C C . GLU A 1 96 ? 30.596 -5.771 32.226 1.00 44.38 96 GLU A C 1
ATOM 772 O O . GLU A 1 96 ? 29.796 -5.692 33.150 1.00 44.38 96 GLU A O 1
ATOM 777 N N . SER A 1 97 ? 31.521 -6.735 32.143 1.00 48.06 97 SER A N 1
ATOM 778 C CA . SER A 1 97 ? 32.224 -7.329 33.288 1.00 48.06 97 SER A CA 1
ATOM 779 C C . SER A 1 97 ? 31.375 -7.619 34.544 1.00 48.06 97 SER A C 1
ATOM 781 O O . SER A 1 97 ? 31.684 -7.146 35.641 1.00 48.06 97 SER A O 1
ATOM 783 N N . SER A 1 98 ? 30.364 -8.477 34.448 1.00 44.38 98 SER A N 1
ATOM 784 C CA . SER A 1 98 ? 29.927 -9.229 35.626 1.00 44.38 98 SER A CA 1
ATOM 785 C C . SER A 1 98 ? 30.892 -10.399 35.822 1.00 44.38 98 SER A C 1
ATOM 787 O O . SER A 1 98 ? 31.044 -11.234 34.929 1.00 44.38 98 SER A O 1
ATOM 789 N N . GLY A 1 99 ? 31.583 -10.423 36.968 1.00 50.12 99 GLY A N 1
ATOM 790 C CA . GLY A 1 99 ? 32.427 -11.541 37.402 1.00 50.12 99 GLY A CA 1
ATOM 791 C C . GLY A 1 99 ? 31.672 -12.881 37.440 1.00 50.12 99 GLY A C 1
ATOM 792 O O . GLY A 1 99 ? 30.485 -12.924 37.119 1.00 50.12 99 GLY A O 1
ATOM 793 N N . PRO A 1 100 ? 32.345 -13.988 37.807 1.00 40.59 100 PRO A N 1
ATOM 794 C CA . PRO A 1 100 ? 31.778 -15.326 37.673 1.00 40.59 100 PRO A CA 1
ATOM 795 C C . PRO A 1 100 ? 30.397 -15.411 38.332 1.00 40.59 100 PRO A C 1
ATOM 797 O O . PRO A 1 100 ? 30.254 -15.108 39.516 1.00 40.59 100 PRO A O 1
ATOM 800 N N . LEU A 1 101 ? 29.394 -15.795 37.540 1.00 45.84 101 LEU A N 1
ATOM 801 C CA . LEU A 1 101 ? 28.031 -16.031 38.000 1.00 45.84 101 LEU A CA 1
ATOM 802 C C . LEU A 1 101 ? 28.038 -17.271 38.901 1.00 45.84 101 LEU A C 1
ATOM 804 O O . LEU A 1 101 ? 28.201 -18.392 38.418 1.00 45.84 101 LEU A O 1
ATOM 808 N N . ASP A 1 102 ? 27.905 -17.056 40.208 1.00 39.06 102 ASP A N 1
ATOM 809 C CA . ASP A 1 102 ? 27.696 -18.116 41.193 1.00 39.06 102 ASP A CA 1
ATOM 810 C C . ASP A 1 102 ? 26.198 -18.437 41.246 1.00 39.06 102 ASP A C 1
ATOM 812 O O . ASP A 1 102 ? 25.404 -17.710 41.844 1.00 39.06 102 ASP A O 1
ATOM 816 N N . PHE A 1 103 ? 25.793 -19.486 40.533 1.00 41.50 103 PHE A N 1
ATOM 817 C CA . PHE A 1 103 ? 24.417 -19.971 40.555 1.00 41.50 103 PHE A CA 1
ATOM 818 C C . PHE A 1 103 ? 24.221 -20.839 41.800 1.00 41.50 103 PHE A C 1
ATOM 820 O O . PHE A 1 103 ? 24.712 -21.967 41.853 1.00 41.50 103 PHE A O 1
ATOM 827 N N . THR A 1 104 ? 23.479 -20.342 42.792 1.00 43.34 104 THR A N 1
ATOM 828 C CA . THR A 1 104 ? 23.035 -21.175 43.922 1.00 43.34 104 THR A CA 1
ATOM 829 C C . THR A 1 104 ? 21.640 -21.738 43.644 1.00 43.34 104 THR A C 1
ATOM 831 O O . THR A 1 104 ? 20.777 -21.051 43.102 1.00 43.34 104 THR A O 1
ATOM 834 N N . GLU A 1 105 ? 21.400 -23.000 44.019 1.00 45.25 105 GLU A N 1
ATOM 835 C CA . GLU A 1 105 ? 20.165 -23.764 43.735 1.00 45.25 105 GLU A CA 1
ATOM 836 C C . GLU A 1 105 ? 18.860 -23.123 44.261 1.00 45.25 105 GLU A C 1
ATOM 838 O O . GLU A 1 105 ? 17.763 -23.578 43.939 1.00 45.25 105 GLU A O 1
ATOM 843 N N . THR A 1 106 ? 18.947 -22.047 45.043 1.00 44.56 106 THR A N 1
ATOM 844 C CA . THR A 1 106 ? 17.798 -21.333 45.612 1.00 44.56 106 THR A CA 1
ATOM 845 C C . THR A 1 106 ? 16.971 -20.549 44.584 1.00 44.56 106 THR A C 1
ATOM 847 O O . THR A 1 106 ? 15.806 -20.256 44.855 1.00 44.56 106 THR A O 1
ATOM 850 N N . ASP A 1 107 ? 17.514 -20.254 43.398 1.00 46.97 107 ASP A N 1
ATOM 851 C CA . ASP A 1 107 ? 16.823 -19.446 42.375 1.00 46.97 107 ASP A CA 1
ATOM 852 C C . ASP A 1 107 ? 15.758 -20.226 41.577 1.00 46.97 107 ASP A C 1
ATOM 854 O O . ASP A 1 107 ? 14.879 -19.632 40.945 1.00 46.97 107 ASP A O 1
ATOM 858 N N . ILE A 1 108 ? 15.765 -21.562 41.657 1.00 46.84 108 ILE A N 1
ATOM 859 C CA . ILE A 1 108 ? 14.899 -22.450 40.858 1.00 46.84 108 ILE A CA 1
ATOM 860 C C . ILE A 1 108 ? 13.439 -22.456 41.361 1.00 46.84 108 ILE A C 1
ATOM 862 O O . ILE A 1 108 ? 12.531 -22.824 40.623 1.00 46.84 108 ILE A O 1
ATOM 866 N N . ASN A 1 109 ? 13.158 -21.978 42.577 1.00 41.28 109 ASN A N 1
ATOM 867 C CA . ASN A 1 109 ? 11.806 -22.028 43.160 1.00 41.28 109 ASN A CA 1
ATOM 868 C C . ASN A 1 109 ? 10.949 -20.768 42.925 1.00 41.28 109 ASN A C 1
ATOM 870 O O . ASN A 1 109 ? 9.891 -20.621 43.531 1.00 41.28 109 ASN A O 1
ATOM 874 N N . SER A 1 110 ? 11.369 -19.849 42.052 1.00 43.62 110 SER A N 1
ATOM 875 C CA . SER A 1 110 ? 10.643 -18.594 41.784 1.00 43.62 110 SER A CA 1
ATOM 876 C C . SER A 1 110 ? 9.715 -18.628 40.553 1.00 43.62 110 SER A C 1
ATOM 878 O O . SER A 1 110 ? 9.083 -17.620 40.235 1.00 43.62 110 SER A O 1
ATOM 880 N N . PHE A 1 111 ? 9.554 -19.789 39.902 1.00 42.41 111 PHE A N 1
ATOM 881 C CA . PHE A 1 111 ? 8.731 -19.957 38.690 1.00 42.41 111 PHE A CA 1
ATOM 882 C C . PHE A 1 111 ? 7.209 -20.021 38.921 1.00 42.41 111 PHE A C 1
ATOM 884 O O . PHE A 1 111 ? 6.449 -20.068 37.957 1.00 42.41 111 PHE A O 1
ATOM 891 N N . GLU A 1 112 ? 6.734 -19.964 40.165 1.00 42.22 112 GLU A N 1
ATOM 892 C CA . GLU A 1 112 ? 5.301 -19.914 40.488 1.00 42.22 112 GLU A CA 1
ATOM 893 C C . GLU A 1 112 ? 4.840 -18.480 40.796 1.00 42.22 112 GLU A C 1
ATOM 895 O O . GLU A 1 112 ? 4.365 -18.170 41.888 1.00 42.22 112 GLU A O 1
ATOM 900 N N . ARG A 1 113 ? 4.974 -17.562 39.833 1.00 46.00 113 ARG A N 1
ATOM 901 C CA . ARG A 1 113 ? 4.185 -16.319 39.840 1.00 46.00 113 ARG A CA 1
ATOM 902 C C . ARG A 1 113 ? 3.142 -16.384 38.730 1.00 46.00 113 ARG A C 1
ATOM 904 O O . ARG A 1 113 ? 3.494 -16.749 37.609 1.00 46.00 113 ARG A O 1
ATOM 911 N N . PRO A 1 114 ? 1.870 -16.036 39.001 1.00 39.53 114 PRO A N 1
ATOM 912 C CA . PRO A 1 114 ? 0.879 -15.938 37.944 1.00 39.53 114 PRO A CA 1
ATOM 913 C C . PRO A 1 114 ? 1.352 -14.901 36.923 1.00 39.53 114 PRO A C 1
ATOM 915 O O . PRO A 1 114 ? 1.749 -13.793 37.283 1.00 39.53 114 PRO A O 1
ATOM 918 N N . LEU A 1 115 ? 1.320 -15.297 35.653 1.00 44.78 115 LEU A N 1
ATOM 919 C CA . LEU A 1 115 ? 1.668 -14.510 34.472 1.00 44.78 115 LEU A CA 1
ATOM 920 C C . LEU A 1 115 ? 0.615 -13.406 34.236 1.00 44.78 115 LEU A C 1
ATOM 922 O O . LEU A 1 115 ? -0.079 -13.412 33.228 1.00 44.78 115 LEU A O 1
ATOM 926 N N . ALA A 1 116 ? 0.403 -12.529 35.218 1.00 43.91 116 ALA A N 1
ATOM 927 C CA . ALA A 1 116 ? -0.654 -11.516 35.195 1.00 43.91 116 ALA A CA 1
ATOM 928 C C . ALA A 1 116 ? -0.133 -10.095 34.936 1.00 43.91 116 ALA A C 1
ATOM 930 O O . ALA A 1 116 ? -0.932 -9.182 34.763 1.00 43.91 116 ALA A O 1
ATOM 931 N N . GLU A 1 117 ? 1.181 -9.889 34.852 1.00 45.38 117 GLU A N 1
ATOM 932 C CA . GLU A 1 117 ? 1.754 -8.583 34.520 1.00 45.38 117 GLU A CA 1
ATOM 933 C C . GLU A 1 117 ? 2.923 -8.782 33.547 1.00 45.38 117 GLU A C 1
ATOM 935 O O . GLU A 1 117 ? 3.979 -9.290 33.915 1.00 45.38 117 GLU A O 1
ATOM 940 N N . ASN A 1 118 ? 2.716 -8.399 32.282 1.00 46.91 118 ASN A N 1
ATOM 941 C CA . ASN A 1 118 ? 3.629 -8.558 31.134 1.00 46.91 118 ASN A CA 1
ATOM 942 C C . ASN A 1 118 ? 4.940 -7.744 31.215 1.00 46.91 118 ASN A C 1
ATOM 944 O O . ASN A 1 118 ? 5.558 -7.474 30.186 1.00 46.91 118 ASN A O 1
ATOM 948 N N . ASN A 1 119 ? 5.379 -7.380 32.416 1.00 42.62 119 ASN A N 1
ATOM 949 C CA . ASN A 1 119 ? 6.615 -6.658 32.667 1.00 42.62 119 ASN A CA 1
ATOM 950 C C . ASN A 1 119 ? 7.522 -7.563 33.508 1.00 42.62 119 ASN A C 1
ATOM 952 O O . ASN A 1 119 ? 7.560 -7.405 34.731 1.00 42.62 119 ASN A O 1
ATOM 956 N N . LEU A 1 120 ? 8.259 -8.512 32.910 1.00 45.41 120 LEU A N 1
ATOM 957 C CA . LEU A 1 120 ? 9.439 -8.971 33.653 1.00 45.41 120 LEU A CA 1
ATOM 958 C C . LEU A 1 120 ? 10.468 -7.825 33.546 1.00 45.41 120 LEU A C 1
ATOM 960 O O . LEU A 1 120 ? 10.603 -7.150 32.530 1.00 45.41 120 LEU A O 1
ATOM 964 N N . ASN A 1 121 ? 11.121 -7.496 34.649 1.00 43.62 121 ASN A N 1
ATOM 965 C CA . ASN A 1 121 ? 12.223 -6.543 34.640 1.00 43.62 121 ASN A CA 1
ATOM 966 C C . ASN A 1 121 ? 13.494 -7.381 34.577 1.00 43.62 121 ASN A C 1
ATOM 968 O O . ASN A 1 121 ? 13.921 -7.929 35.590 1.00 43.62 121 ASN A O 1
ATOM 972 N N . ILE A 1 122 ? 14.071 -7.515 33.386 1.00 44.53 122 ILE A N 1
ATOM 973 C CA . ILE A 1 122 ? 15.442 -8.007 33.230 1.00 44.53 122 ILE A CA 1
ATOM 974 C C . ILE A 1 122 ? 16.339 -6.770 33.273 1.00 44.53 122 ILE A C 1
ATOM 976 O O . ILE A 1 122 ? 16.035 -5.773 32.627 1.00 44.53 122 ILE A O 1
ATOM 980 N N . GLY A 1 123 ? 17.375 -6.799 34.112 1.00 43.69 123 GLY A N 1
ATOM 981 C CA . GLY A 1 123 ? 18.198 -5.647 34.488 1.00 43.69 123 GLY A CA 1
ATOM 982 C C . GLY A 1 123 ? 18.808 -4.869 33.319 1.00 43.69 123 GLY A C 1
ATOM 983 O O . GLY A 1 123 ? 19.939 -5.103 32.932 1.00 43.69 123 GLY A O 1
ATOM 984 N N . SER A 1 124 ? 18.058 -3.901 32.817 1.00 48.03 124 SER A N 1
ATOM 985 C CA . SER A 1 124 ? 18.451 -2.711 32.061 1.00 48.03 124 SER A CA 1
ATOM 986 C C . SER A 1 124 ? 17.145 -1.936 31.904 1.00 48.03 124 SER A C 1
ATOM 988 O O . SER A 1 124 ? 16.151 -2.556 31.551 1.00 48.03 124 SER A O 1
ATOM 990 N N . GLY A 1 125 ? 17.091 -0.647 32.248 1.00 48.38 125 GLY A N 1
ATOM 991 C CA . GLY A 1 125 ? 15.864 0.135 32.509 1.00 48.38 125 GLY A CA 1
ATOM 992 C C . GLY A 1 125 ? 14.814 0.281 31.391 1.00 48.38 125 GLY A C 1
ATOM 993 O O . GLY A 1 125 ? 13.989 1.188 31.467 1.00 48.38 125 GLY A O 1
ATOM 994 N N . THR A 1 126 ? 14.811 -0.579 30.380 1.00 52.84 126 THR A N 1
ATOM 995 C CA . THR A 1 126 ? 13.759 -0.732 29.382 1.00 52.84 126 THR A CA 1
ATOM 996 C C . THR A 1 126 ? 12.845 -1.881 29.822 1.00 52.84 126 THR A C 1
ATOM 998 O O . THR A 1 126 ? 13.271 -3.038 29.790 1.00 52.84 126 THR A O 1
ATOM 1001 N N . PRO A 1 127 ? 11.597 -1.612 30.255 1.00 55.44 127 PRO A N 1
ATOM 1002 C CA . PRO A 1 127 ? 10.653 -2.684 30.527 1.00 55.44 127 PRO A CA 1
ATOM 1003 C C . PRO A 1 127 ? 10.426 -3.412 29.209 1.00 55.44 127 PRO A C 1
ATOM 1005 O O . PRO A 1 127 ? 9.984 -2.811 28.225 1.00 55.44 127 PRO A O 1
ATOM 1008 N N . PHE A 1 128 ? 10.752 -4.697 29.158 1.00 56.94 128 PHE A N 1
ATOM 1009 C CA . PHE A 1 128 ? 10.300 -5.464 28.021 1.00 56.94 128 PHE A CA 1
ATOM 1010 C C . PHE A 1 128 ? 8.781 -5.585 28.114 1.00 56.94 128 PHE A C 1
ATOM 1012 O O . PHE A 1 128 ? 8.208 -5.757 29.190 1.00 56.94 128 PHE A O 1
ATOM 1019 N N . ARG A 1 129 ? 8.130 -5.511 26.962 1.00 66.19 129 ARG A N 1
ATOM 1020 C CA . ARG A 1 129 ? 6.710 -5.801 26.817 1.00 66.19 129 ARG A CA 1
ATOM 1021 C C . ARG A 1 129 ? 6.594 -6.964 25.854 1.00 66.19 129 ARG A C 1
ATOM 1023 O O . ARG A 1 129 ? 7.155 -6.913 24.760 1.00 66.19 129 ARG A O 1
ATOM 1030 N N . LEU A 1 130 ? 5.864 -8.001 26.253 1.00 63.25 130 LEU A N 1
ATOM 1031 C CA . LEU A 1 130 ? 5.572 -9.110 25.354 1.00 63.25 130 LEU A CA 1
ATOM 1032 C C . LEU A 1 130 ? 4.733 -8.591 24.175 1.00 63.25 130 LEU A C 1
ATOM 1034 O O . LEU A 1 130 ? 3.648 -8.039 24.377 1.00 63.25 130 LEU A O 1
ATOM 1038 N N . ILE A 1 131 ? 5.255 -8.747 22.957 1.00 69.81 131 ILE A N 1
ATOM 1039 C CA . ILE A 1 131 ? 4.550 -8.366 21.729 1.00 69.81 131 ILE A CA 1
ATOM 1040 C C . ILE A 1 131 ? 3.267 -9.170 21.657 1.00 69.81 131 ILE A C 1
ATOM 1042 O O . ILE A 1 131 ? 3.266 -10.393 21.807 1.00 69.81 131 ILE A O 1
ATOM 1046 N N . SER A 1 132 ? 2.180 -8.478 21.368 1.00 74.88 132 SER A N 1
ATOM 1047 C CA . SER A 1 132 ? 0.903 -9.109 21.112 1.00 74.88 132 SER A CA 1
ATOM 1048 C C . SER A 1 132 ? 0.539 -8.863 19.658 1.00 74.88 132 SER A C 1
ATOM 1050 O O . SER A 1 132 ? 0.066 -7.787 19.314 1.00 74.88 132 SER A O 1
ATOM 1052 N N . ILE A 1 133 ? 0.715 -9.880 18.807 1.00 77.12 133 ILE A N 1
ATOM 1053 C CA . ILE A 1 133 ? 0.353 -9.843 17.372 1.00 77.12 133 ILE A CA 1
ATOM 1054 C C . ILE A 1 133 ? -1.108 -9.404 17.171 1.00 77.12 133 ILE A C 1
ATOM 1056 O O . ILE A 1 133 ? -1.470 -8.822 16.153 1.00 77.12 133 ILE A O 1
ATOM 1060 N N . GLU A 1 134 ? -1.955 -9.677 18.161 1.00 73.69 134 GLU A N 1
ATOM 1061 C CA . GLU A 1 134 ? -3.358 -9.283 18.164 1.00 73.69 134 GLU A CA 1
ATOM 1062 C C . GLU A 1 134 ? -3.580 -7.832 18.593 1.00 73.69 134 GLU A C 1
ATOM 1064 O O . GLU A 1 134 ? -4.520 -7.217 18.103 1.00 73.69 134 GLU A O 1
ATOM 1069 N N . LYS A 1 135 ? -2.731 -7.284 19.475 1.00 76.31 135 LYS A N 1
ATOM 1070 C CA . LYS A 1 135 ? -2.958 -5.983 20.124 1.00 76.31 135 LYS A CA 1
ATOM 1071 C C . LYS A 1 135 ? -2.101 -4.841 19.586 1.00 76.31 135 LYS A C 1
ATOM 1073 O O . LYS A 1 135 ? -2.486 -3.683 19.718 1.00 76.31 135 LYS A O 1
ATOM 1078 N N . ASP A 1 136 ? -0.946 -5.138 19.006 1.00 85.38 136 ASP A N 1
ATOM 1079 C CA . ASP A 1 136 ? 0.022 -4.113 18.633 1.00 85.38 136 ASP A CA 1
ATOM 1080 C C . ASP A 1 136 ? -0.243 -3.591 17.210 1.00 85.38 136 ASP A C 1
ATOM 1082 O O . ASP A 1 136 ? -0.305 -4.342 16.236 1.00 85.38 136 ASP A O 1
ATOM 1086 N N . ALA A 1 137 ? -0.414 -2.271 17.093 1.00 91.56 137 ALA A N 1
ATOM 1087 C CA . ALA A 1 137 ? -0.598 -1.597 15.811 1.00 91.56 137 ALA A CA 1
ATOM 1088 C C . ALA A 1 137 ? 0.721 -1.487 15.031 1.00 91.56 137 ALA A C 1
ATOM 1090 O O . ALA A 1 137 ? 1.799 -1.421 15.624 1.00 91.56 137 ALA A O 1
ATOM 1091 N N . PHE A 1 138 ? 0.617 -1.386 13.703 1.00 92.81 138 PHE A N 1
ATOM 1092 C CA . PHE A 1 138 ? 1.754 -1.195 12.788 1.00 92.81 138 PHE A CA 1
ATOM 1093 C C . PHE A 1 138 ? 2.805 -2.320 12.853 1.00 92.81 138 PHE A C 1
ATOM 1095 O O . PHE A 1 138 ? 3.978 -2.113 12.540 1.00 92.81 138 PHE A O 1
ATOM 1102 N N . LEU A 1 139 ? 2.378 -3.518 13.259 1.00 92.00 139 LEU A N 1
ATOM 1103 C CA . LEU A 1 139 ? 3.164 -4.744 13.193 1.00 92.00 139 LEU A CA 1
ATOM 1104 C C . LEU A 1 139 ? 2.893 -5.451 11.860 1.00 92.00 139 LEU A C 1
ATOM 1106 O O . LEU A 1 139 ? 1.734 -5.669 11.504 1.00 92.00 139 LEU A O 1
ATOM 1110 N N . SER A 1 140 ? 3.955 -5.834 11.153 1.00 92.25 140 SER A N 1
ATOM 1111 C CA . SER A 1 140 ? 3.861 -6.697 9.977 1.00 92.25 140 SER A CA 1
ATOM 1112 C C . SER A 1 140 ? 3.392 -8.092 10.398 1.00 92.25 140 SER A C 1
ATOM 1114 O O . SER A 1 140 ? 4.005 -8.751 11.246 1.00 92.25 140 SER A O 1
ATOM 1116 N N . LEU A 1 141 ? 2.264 -8.529 9.841 1.00 92.19 141 LEU A N 1
ATOM 1117 C CA . LEU A 1 141 ? 1.598 -9.773 10.196 1.00 92.19 141 LEU A CA 1
ATOM 1118 C C . LEU A 1 141 ? 2.040 -10.923 9.277 1.00 92.19 141 LEU A C 1
ATOM 1120 O O . LEU A 1 141 ? 2.183 -10.737 8.070 1.00 92.19 141 LEU A O 1
ATOM 1124 N N . PRO A 1 142 ? 2.210 -12.144 9.821 1.00 89.62 142 PRO A N 1
ATOM 1125 C CA . PRO A 1 142 ? 2.541 -13.315 9.014 1.00 89.62 142 PRO A CA 1
ATOM 1126 C C . PRO A 1 142 ? 1.450 -13.689 7.989 1.00 89.62 142 PRO A C 1
ATOM 1128 O O . PRO A 1 142 ? 0.273 -13.415 8.239 1.00 89.62 142 PRO A O 1
ATOM 1131 N N . PRO A 1 143 ? 1.794 -14.447 6.925 1.00 88.44 143 PRO A N 1
ATOM 1132 C CA . PRO A 1 143 ? 0.864 -14.838 5.856 1.00 88.44 143 PRO A CA 1
ATOM 1133 C C . PRO A 1 143 ? -0.427 -15.526 6.312 1.00 88.44 143 PRO A C 1
ATOM 1135 O O . PRO A 1 143 ? -1.451 -15.364 5.675 1.00 88.44 143 PRO A O 1
ATOM 1138 N N . ARG A 1 144 ? -0.449 -16.198 7.470 1.00 90.69 144 ARG A N 1
ATOM 1139 C CA . ARG A 1 144 ? -1.683 -16.794 8.026 1.00 90.69 144 ARG A CA 1
ATOM 1140 C C . ARG A 1 144 ? -2.827 -15.796 8.281 1.00 90.69 144 ARG A C 1
ATOM 1142 O O . ARG A 1 144 ? -3.937 -16.223 8.575 1.00 90.69 144 ARG A O 1
ATOM 1149 N N . PHE A 1 145 ? -2.536 -14.494 8.286 1.00 92.19 145 PHE A N 1
ATOM 1150 C CA . PHE A 1 145 ? -3.524 -13.419 8.411 1.00 92.19 145 PHE A CA 1
ATOM 1151 C C . PHE A 1 145 ? -3.879 -12.772 7.063 1.00 92.19 145 PHE A C 1
ATOM 1153 O O . PHE A 1 145 ? -4.645 -11.814 7.052 1.00 92.19 145 PHE A O 1
ATOM 1160 N N . SER A 1 146 ? -3.300 -13.255 5.964 1.00 94.62 146 SER A N 1
ATOM 1161 C CA . SER A 1 146 ? -3.517 -12.786 4.597 1.00 94.62 146 SER A CA 1
ATOM 1162 C C . SER A 1 146 ? -4.771 -13.415 4.005 1.00 94.62 146 SER A C 1
ATOM 1164 O O . SER A 1 146 ? -4.926 -14.634 4.031 1.00 94.62 146 SER A O 1
ATOM 1166 N N . ASP A 1 147 ? -5.615 -12.591 3.394 1.00 94.50 147 ASP A N 1
ATOM 1167 C CA . ASP A 1 147 ? -6.692 -13.046 2.519 1.00 94.50 147 ASP A CA 1
ATOM 1168 C C . ASP A 1 147 ? -6.217 -13.121 1.049 1.00 94.50 147 ASP A C 1
ATOM 1170 O O . ASP A 1 147 ? -6.908 -13.668 0.187 1.00 94.50 147 ASP A O 1
ATOM 1174 N N . PHE A 1 148 ? -5.030 -12.583 0.728 1.00 95.75 148 PHE A N 1
ATOM 1175 C CA . PHE A 1 148 ? -4.504 -12.504 -0.642 1.00 95.75 148 PHE A CA 1
ATOM 1176 C C . PHE A 1 148 ? -3.624 -13.687 -1.059 1.00 95.75 148 PHE A C 1
ATOM 1178 O O . PHE A 1 148 ? -3.082 -13.651 -2.161 1.00 95.75 148 PHE A O 1
ATOM 1185 N N . GLU A 1 149 ? -3.494 -14.759 -0.273 1.00 94.31 149 GLU A N 1
ATOM 1186 C CA . GLU A 1 149 ? -2.625 -15.898 -0.625 1.00 94.31 149 GLU A CA 1
ATOM 1187 C C . GLU A 1 149 ? -2.914 -16.458 -2.030 1.00 94.31 149 GLU A C 1
ATOM 1189 O O . GLU A 1 149 ? -1.998 -16.656 -2.833 1.00 94.31 149 GLU A O 1
ATOM 1194 N N . GLN A 1 150 ? -4.193 -16.657 -2.367 1.00 93.50 150 GLN A N 1
ATOM 1195 C CA . GLN A 1 150 ? -4.591 -17.160 -3.684 1.00 93.50 150 GLN A CA 1
ATOM 1196 C C . GLN A 1 150 ? -4.277 -16.155 -4.803 1.00 93.50 150 GLN A C 1
ATOM 1198 O O . GLN A 1 150 ? -3.767 -16.546 -5.857 1.00 93.50 150 GLN A O 1
ATOM 1203 N N . THR A 1 151 ? -4.553 -14.869 -4.575 1.00 93.44 151 THR A N 1
ATOM 1204 C CA . THR A 1 151 ? -4.269 -13.781 -5.523 1.00 93.44 151 THR A CA 1
ATOM 1205 C C . THR A 1 151 ? -2.770 -13.653 -5.770 1.00 93.44 151 THR A C 1
ATOM 1207 O O . THR A 1 151 ? -2.328 -13.646 -6.916 1.00 93.44 151 THR A O 1
ATOM 1210 N N . ASN A 1 152 ? -1.969 -13.646 -4.706 1.00 94.56 152 ASN A N 1
ATOM 1211 C CA . ASN A 1 152 ? -0.515 -13.569 -4.774 1.00 94.56 152 ASN A CA 1
ATOM 1212 C C . ASN A 1 152 ? 0.060 -14.789 -5.497 1.00 94.56 152 ASN A C 1
ATOM 1214 O O . ASN A 1 152 ? 0.937 -14.649 -6.345 1.00 94.56 152 ASN A O 1
ATOM 1218 N N . GLN A 1 153 ? -0.480 -15.985 -5.248 1.00 94.94 153 GLN A N 1
ATOM 1219 C CA . GLN A 1 153 ? -0.070 -17.183 -5.974 1.00 94.94 153 GLN A CA 1
ATOM 1220 C C . GLN A 1 153 ? -0.418 -17.111 -7.471 1.00 94.94 153 GLN A C 1
ATOM 1222 O O . GLN A 1 153 ? 0.353 -17.598 -8.298 1.00 94.94 153 GLN A O 1
ATOM 1227 N N . ALA A 1 154 ? -1.557 -16.519 -7.840 1.00 93.94 154 ALA A N 1
ATOM 1228 C CA . ALA A 1 154 ? -1.910 -16.291 -9.239 1.00 93.94 154 ALA A CA 1
ATOM 1229 C C . ALA A 1 154 ? -0.961 -15.280 -9.905 1.00 93.94 154 ALA A C 1
ATOM 1231 O O . ALA A 1 154 ? -0.461 -15.559 -10.995 1.00 93.94 154 ALA A O 1
ATOM 1232 N N . LEU A 1 155 ? -0.642 -14.172 -9.224 1.00 92.06 155 LEU A N 1
ATOM 1233 C CA . LEU A 1 155 ? 0.342 -13.185 -9.685 1.00 92.06 155 LEU A CA 1
ATOM 1234 C C . LEU A 1 155 ? 1.720 -13.824 -9.892 1.00 92.06 155 LEU A C 1
ATOM 1236 O O . LEU A 1 155 ? 2.327 -13.625 -10.934 1.00 92.06 155 LEU A O 1
ATOM 1240 N N . HIS A 1 156 ? 2.175 -14.664 -8.958 1.00 91.44 156 HIS A N 1
ATOM 1241 C CA . HIS A 1 156 ? 3.449 -15.381 -9.077 1.00 91.44 156 HIS A CA 1
ATOM 1242 C C . HIS A 1 156 ? 3.509 -16.375 -10.240 1.00 91.44 156 HIS A C 1
ATOM 1244 O O . HIS A 1 156 ? 4.593 -16.664 -10.742 1.00 91.44 156 HIS A O 1
ATOM 1250 N N . ARG A 1 157 ? 2.370 -16.954 -10.635 1.00 93.69 157 ARG A N 1
ATOM 1251 C CA . ARG A 1 157 ? 2.296 -17.899 -11.760 1.00 93.69 157 ARG A CA 1
ATOM 1252 C C . ARG A 1 157 ? 2.218 -17.198 -13.113 1.00 93.69 157 ARG A C 1
ATOM 1254 O O . ARG A 1 157 ? 2.501 -17.837 -14.124 1.00 93.69 157 ARG A O 1
ATOM 1261 N N . SER A 1 158 ? 1.795 -15.937 -13.141 1.00 92.69 158 SER A N 1
ATOM 1262 C CA . SER A 1 158 ? 1.724 -15.158 -14.371 1.00 92.69 158 SER A CA 1
ATOM 1263 C C . SER A 1 158 ? 3.117 -14.716 -14.808 1.00 92.69 158 SER A C 1
ATOM 1265 O O . SER A 1 158 ? 3.957 -14.359 -13.989 1.00 92.69 158 SER A O 1
ATOM 1267 N N . THR A 1 159 ? 3.357 -14.703 -16.115 1.00 91.25 159 THR A N 1
ATOM 1268 C CA . THR A 1 159 ? 4.544 -14.065 -16.703 1.00 91.25 159 THR A CA 1
ATOM 1269 C C . THR A 1 159 ? 4.342 -12.570 -16.940 1.00 91.25 159 THR A C 1
ATOM 1271 O O . THR A 1 159 ? 5.303 -11.867 -17.230 1.00 91.25 159 THR A O 1
ATOM 1274 N N . GLU A 1 160 ? 3.099 -12.091 -16.851 1.00 91.12 160 GLU A N 1
ATOM 1275 C CA . GLU A 1 160 ? 2.718 -10.696 -17.105 1.00 91.12 160 GLU A CA 1
ATOM 1276 C C . GLU A 1 160 ? 2.893 -9.816 -15.868 1.00 91.12 160 GLU A C 1
ATOM 1278 O O . GLU A 1 160 ? 3.032 -8.604 -15.990 1.00 91.12 160 GLU A O 1
ATOM 1283 N N . TYR A 1 161 ? 2.930 -10.416 -14.677 1.00 91.75 161 TYR A N 1
ATOM 1284 C CA . TYR A 1 161 ? 3.036 -9.693 -13.417 1.00 91.75 161 TYR A CA 1
ATOM 1285 C C . TYR A 1 161 ? 4.201 -10.199 -12.582 1.00 91.75 161 TYR A C 1
ATOM 1287 O O . TYR A 1 161 ? 4.580 -11.367 -12.631 1.00 91.75 161 TYR A O 1
ATOM 1295 N N . ARG A 1 162 ? 4.741 -9.309 -11.755 1.00 91.12 162 ARG A N 1
ATOM 1296 C CA . ARG A 1 162 ? 5.716 -9.651 -10.721 1.00 91.12 162 ARG A CA 1
ATOM 1297 C C . ARG A 1 162 ? 5.273 -9.040 -9.405 1.00 91.12 162 ARG A C 1
ATOM 1299 O O . ARG A 1 162 ? 5.172 -7.823 -9.310 1.00 91.12 162 ARG A O 1
ATOM 1306 N N . LEU A 1 163 ? 5.032 -9.870 -8.391 1.00 92.44 163 LEU A N 1
ATOM 1307 C CA . LEU A 1 163 ? 4.768 -9.388 -7.034 1.00 92.44 163 LEU A CA 1
ATOM 1308 C C . LEU A 1 163 ? 6.049 -8.762 -6.463 1.00 92.44 163 LEU A C 1
ATOM 1310 O O . LEU A 1 163 ? 7.076 -9.433 -6.388 1.00 92.44 163 LEU A O 1
ATOM 1314 N N . LEU A 1 164 ? 5.973 -7.490 -6.076 1.00 91.62 164 LEU A N 1
ATOM 1315 C CA . LEU A 1 164 ? 7.092 -6.722 -5.526 1.00 91.62 164 LEU A CA 1
ATOM 1316 C C . LEU A 1 164 ? 7.051 -6.702 -3.998 1.00 91.62 164 LEU A C 1
ATOM 1318 O O . LEU A 1 164 ? 8.065 -6.936 -3.347 1.00 91.62 164 LEU A O 1
ATOM 1322 N N . LYS A 1 165 ? 5.867 -6.457 -3.426 1.00 92.25 165 LYS A N 1
ATOM 1323 C CA . LYS A 1 165 ? 5.670 -6.374 -1.977 1.00 92.25 165 LYS A CA 1
ATOM 1324 C C . LYS A 1 165 ? 4.283 -6.876 -1.597 1.00 92.25 165 LYS A C 1
ATOM 1326 O O . LYS A 1 165 ? 3.310 -6.624 -2.303 1.00 92.25 165 LYS A O 1
ATOM 1331 N N . HIS A 1 166 ? 4.196 -7.547 -0.456 1.00 94.50 166 HIS A N 1
ATOM 1332 C CA . HIS A 1 166 ? 2.942 -7.921 0.191 1.00 94.50 166 HIS A CA 1
ATOM 1333 C C . HIS A 1 166 ? 3.031 -7.555 1.669 1.00 94.50 166 HIS A C 1
ATOM 1335 O O . HIS A 1 166 ? 4.008 -7.897 2.331 1.00 94.50 166 HIS A O 1
ATOM 1341 N N . LEU A 1 167 ? 2.043 -6.812 2.159 1.00 94.31 167 LEU A N 1
ATOM 1342 C CA . LEU A 1 167 ? 1.994 -6.295 3.521 1.00 94.31 167 LEU A CA 1
ATOM 1343 C C . LEU A 1 167 ? 0.627 -6.587 4.122 1.00 94.31 167 LEU A C 1
ATOM 1345 O O . LEU A 1 167 ? -0.398 -6.310 3.500 1.00 94.31 167 LEU A O 1
ATOM 1349 N N . VAL A 1 168 ? 0.622 -7.071 5.361 1.00 95.94 168 VAL A N 1
ATOM 1350 C CA . VAL A 1 168 ? -0.585 -7.226 6.175 1.00 95.94 168 VAL A CA 1
ATOM 1351 C C . VAL A 1 168 ? -0.294 -6.610 7.534 1.00 95.94 168 VAL A C 1
ATOM 1353 O O . VAL A 1 168 ? 0.694 -6.968 8.166 1.00 95.94 168 VAL A O 1
ATOM 1356 N N . TRP A 1 169 ? -1.118 -5.678 7.999 1.00 95.88 169 TRP A N 1
ATOM 1357 C CA . TRP A 1 169 ? -0.963 -5.093 9.332 1.00 95.88 169 TRP A CA 1
ATOM 1358 C C . TRP A 1 169 ? -2.301 -4.657 9.909 1.00 95.88 169 TRP A C 1
ATOM 1360 O O . TRP A 1 169 ? -3.326 -4.640 9.228 1.00 95.88 169 TRP A O 1
ATOM 1370 N N . ARG A 1 170 ? -2.295 -4.296 11.191 1.00 95.44 170 ARG A N 1
ATOM 1371 C CA . ARG A 1 170 ? -3.461 -3.737 11.879 1.00 95.44 170 ARG A CA 1
ATOM 1372 C C . ARG A 1 170 ? -3.150 -2.362 12.429 1.00 95.44 170 ARG A C 1
ATOM 1374 O O . ARG A 1 170 ? -2.035 -2.106 12.880 1.00 95.44 170 ARG A O 1
ATOM 1381 N N . GLN A 1 171 ? -4.145 -1.484 12.411 1.00 94.50 171 GLN A N 1
ATOM 1382 C CA . GLN A 1 171 ? -4.049 -0.180 13.056 1.00 94.50 171 GLN A CA 1
ATOM 1383 C C . GLN A 1 171 ? -5.428 0.347 13.478 1.00 94.50 171 GLN A C 1
ATOM 1385 O O . GLN A 1 171 ? -6.444 0.012 12.851 1.00 94.50 171 GLN A O 1
ATOM 1390 N N . PRO A 1 172 ? -5.486 1.208 14.508 1.00 93.81 172 PRO A N 1
ATOM 1391 C CA . PRO A 1 172 ? -6.651 2.050 14.739 1.00 93.81 172 PRO A CA 1
ATOM 1392 C C . PRO A 1 172 ? -6.827 3.012 13.561 1.00 93.81 172 PRO A C 1
ATOM 1394 O O . PRO A 1 172 ? -5.851 3.590 13.091 1.00 93.81 172 PRO A O 1
ATOM 1397 N N . MET A 1 173 ? -8.056 3.203 13.082 1.00 94.31 173 MET A N 1
ATOM 1398 C CA . MET A 1 173 ? -8.309 4.060 11.921 1.00 94.31 173 MET A CA 1
ATOM 1399 C C . MET A 1 173 ? -8.443 5.537 12.324 1.00 94.31 173 MET A C 1
ATOM 1401 O O . MET A 1 173 ? -9.425 5.900 12.984 1.00 94.31 173 MET A O 1
ATOM 1405 N N . PRO A 1 174 ? -7.491 6.406 11.931 1.00 94.56 174 PRO A N 1
ATOM 1406 C CA . PRO A 1 174 ? -7.480 7.804 12.334 1.00 94.56 174 PRO A CA 1
ATOM 1407 C C . PRO A 1 174 ? -8.312 8.684 11.386 1.00 94.56 174 PRO A C 1
ATOM 1409 O O . PRO A 1 174 ? -8.743 8.273 10.310 1.00 94.56 174 PRO A O 1
ATOM 1412 N N . GLU A 1 175 ? -8.515 9.944 11.772 1.00 95.06 175 GLU A N 1
ATOM 1413 C CA . GLU A 1 175 ? -8.867 11.017 10.829 1.00 95.06 175 GLU A CA 1
ATOM 1414 C C . GLU A 1 175 ? -7.611 11.471 10.067 1.00 95.06 175 GLU A C 1
ATOM 1416 O O . GLU A 1 175 ? -6.509 11.340 10.597 1.00 95.06 175 GLU A O 1
ATOM 1421 N N . LYS A 1 176 ? -7.764 12.099 8.888 1.00 94.44 176 LYS A N 1
ATOM 1422 C CA . LYS A 1 176 ? -6.639 12.560 8.039 1.00 94.44 176 LYS A CA 1
ATOM 1423 C C . LYS A 1 176 ? -5.517 13.273 8.810 1.00 94.44 176 LYS A C 1
ATOM 1425 O O . LYS A 1 176 ? -4.349 13.004 8.583 1.00 94.44 176 LYS A O 1
ATOM 1430 N N . LYS A 1 177 ? -5.868 14.155 9.751 1.00 93.56 177 LYS A N 1
ATOM 1431 C CA . LYS A 1 177 ? -4.912 14.949 10.552 1.00 93.56 177 LYS A CA 1
ATOM 1432 C C . LYS A 1 177 ? -4.007 14.127 11.486 1.00 93.56 177 LYS A C 1
ATOM 1434 O O . LYS A 1 177 ? -2.970 14.623 11.897 1.00 93.56 177 LYS A O 1
ATOM 1439 N N . ASN A 1 178 ? -4.440 12.923 11.859 1.00 93.94 178 ASN A N 1
ATOM 1440 C CA . ASN A 1 178 ? -3.741 12.022 12.780 1.00 93.94 178 ASN A CA 1
ATOM 1441 C C . ASN A 1 178 ? -3.228 10.771 12.046 1.00 93.94 178 ASN A C 1
ATOM 1443 O O . ASN A 1 178 ? -2.804 9.813 12.689 1.00 93.94 178 ASN A O 1
ATOM 1447 N N . ALA A 1 179 ? -3.368 10.736 10.721 1.00 95.06 179 ALA A N 1
ATOM 1448 C CA . ALA A 1 179 ? -2.952 9.614 9.908 1.00 95.06 179 ALA A CA 1
ATOM 1449 C C . ALA A 1 179 ? -1.437 9.632 9.734 1.00 95.06 179 ALA A C 1
ATOM 1451 O O . ALA A 1 179 ? -0.833 10.692 9.576 1.00 95.06 179 ALA A O 1
ATOM 1452 N N . ILE A 1 180 ? -0.839 8.447 9.785 1.00 94.00 180 ILE A N 1
ATOM 1453 C CA . ILE A 1 180 ? 0.602 8.269 9.660 1.00 94.00 180 ILE A CA 1
ATOM 1454 C C . ILE A 1 180 ? 0.851 7.492 8.362 1.00 94.00 180 ILE A C 1
ATOM 1456 O O . ILE A 1 180 ? 0.259 6.422 8.192 1.00 94.00 180 ILE A O 1
ATOM 1460 N N . PRO A 1 181 ? 1.673 8.013 7.436 1.00 95.75 181 PRO A N 1
ATOM 1461 C CA . PRO A 1 181 ? 2.074 7.276 6.246 1.00 95.75 181 PRO A CA 1
ATOM 1462 C C . PRO A 1 181 ? 2.923 6.056 6.612 1.00 95.75 181 PRO A C 1
ATOM 1464 O O . PRO A 1 181 ? 3.843 6.149 7.425 1.00 95.75 181 PRO A O 1
ATOM 1467 N N . ILE A 1 182 ? 2.631 4.925 5.983 1.00 95.12 182 ILE A N 1
ATOM 1468 C CA . ILE A 1 182 ? 3.397 3.685 6.089 1.00 95.12 182 ILE A CA 1
ATOM 1469 C C . ILE A 1 182 ? 4.426 3.653 4.967 1.00 95.12 182 ILE A C 1
ATOM 1471 O O . ILE A 1 182 ? 4.073 3.860 3.806 1.00 95.12 182 ILE A O 1
ATOM 1475 N N . LEU A 1 183 ? 5.685 3.405 5.317 1.00 93.50 183 LEU A N 1
ATOM 1476 C CA . LEU A 1 183 ? 6.789 3.252 4.379 1.00 93.50 183 LEU A CA 1
ATOM 1477 C C . LEU A 1 183 ? 6.564 2.010 3.521 1.00 93.50 183 LEU A C 1
ATOM 1479 O O . LEU A 1 183 ? 6.326 0.919 4.042 1.00 93.50 183 LEU A O 1
ATOM 1483 N N . ILE A 1 184 ? 6.686 2.186 2.211 1.00 92.75 184 ILE A N 1
ATOM 1484 C CA . ILE A 1 184 ? 6.772 1.094 1.254 1.00 92.75 184 ILE A CA 1
ATOM 1485 C C . ILE A 1 184 ? 8.199 1.068 0.732 1.00 92.75 184 ILE A C 1
ATOM 1487 O O . ILE A 1 184 ? 8.667 2.030 0.126 1.00 92.75 184 ILE A O 1
ATOM 1491 N N . ASP A 1 185 ? 8.881 -0.042 0.979 1.00 85.69 185 ASP A N 1
ATOM 1492 C CA . ASP A 1 185 ? 10.237 -0.281 0.515 1.00 85.69 185 ASP A CA 1
ATOM 1493 C C . ASP A 1 185 ? 10.458 -1.752 0.143 1.00 85.69 185 ASP A C 1
ATOM 1495 O O . ASP A 1 185 ? 9.634 -2.636 0.411 1.00 85.69 185 ASP A O 1
ATOM 1499 N N . ASN A 1 186 ? 11.626 -2.004 -0.440 1.00 77.12 186 ASN A N 1
ATOM 1500 C CA . ASN A 1 186 ? 12.113 -3.326 -0.809 1.00 77.12 186 ASN A CA 1
ATOM 1501 C C . ASN A 1 186 ? 13.297 -3.791 0.049 1.00 77.12 186 ASN A C 1
ATOM 1503 O O . ASN A 1 186 ? 14.152 -4.519 -0.455 1.00 77.12 186 ASN A O 1
ATOM 1507 N N . ASN A 1 187 ? 13.365 -3.414 1.334 1.00 62.06 187 ASN A N 1
ATOM 1508 C CA . ASN A 1 187 ? 14.552 -3.713 2.154 1.00 62.06 187 ASN A CA 1
ATOM 1509 C C . ASN A 1 187 ? 14.861 -5.222 2.287 1.00 62.06 187 ASN A C 1
ATOM 1511 O O . ASN A 1 187 ? 15.994 -5.621 2.537 1.00 62.06 187 ASN A O 1
ATOM 1515 N N . ASP A 1 188 ? 13.873 -6.077 2.026 1.00 62.31 188 ASP A N 1
ATOM 1516 C CA . ASP A 1 188 ? 14.014 -7.533 2.078 1.00 62.31 188 ASP A CA 1
ATOM 1517 C C . ASP A 1 188 ? 14.710 -8.136 0.836 1.00 62.31 188 ASP A C 1
ATOM 1519 O O . ASP A 1 188 ? 15.058 -9.315 0.840 1.00 62.31 188 ASP A O 1
ATOM 1523 N N . ASN A 1 189 ? 14.902 -7.364 -0.247 1.00 57.75 189 ASN A N 1
ATOM 1524 C CA . ASN A 1 189 ? 15.335 -7.873 -1.555 1.00 57.75 189 ASN A CA 1
ATOM 1525 C C . ASN A 1 189 ? 16.340 -6.938 -2.257 1.00 57.75 189 ASN A C 1
ATOM 1527 O O . ASN A 1 189 ? 15.994 -6.193 -3.168 1.00 57.75 189 ASN A O 1
ATOM 1531 N N . ILE A 1 190 ? 17.619 -7.040 -1.886 1.00 52.91 190 ILE A N 1
ATOM 1532 C CA . ILE A 1 190 ? 18.718 -6.173 -2.369 1.00 52.91 190 ILE A CA 1
ATOM 1533 C C . ILE A 1 190 ? 19.105 -6.415 -3.851 1.00 52.91 190 ILE A C 1
ATOM 1535 O O . ILE A 1 190 ? 19.879 -5.656 -4.425 1.00 52.91 190 ILE A O 1
ATOM 1539 N N . SER A 1 191 ? 18.606 -7.470 -4.505 1.00 55.81 191 SER A N 1
ATOM 1540 C CA . SER A 1 191 ? 19.127 -7.936 -5.809 1.00 55.81 191 SER A CA 1
ATOM 1541 C C . SER A 1 191 ? 18.133 -7.877 -6.973 1.00 55.81 191 SER A C 1
ATOM 1543 O O . SER A 1 191 ? 18.252 -8.669 -7.908 1.00 55.81 191 SER A O 1
ATOM 1545 N N . GLN A 1 192 ? 17.143 -6.984 -6.933 1.00 68.69 192 GLN A N 1
ATOM 1546 C CA . GLN A 1 192 ? 16.179 -6.845 -8.028 1.00 68.69 192 GLN A CA 1
ATOM 1547 C C . GLN A 1 192 ? 16.499 -5.625 -8.900 1.00 68.69 192 GLN A C 1
ATOM 1549 O O . GLN A 1 192 ? 16.819 -4.554 -8.397 1.00 68.69 192 GLN A O 1
ATOM 1554 N N . SER A 1 193 ? 16.386 -5.795 -10.221 1.00 78.19 193 SER A N 1
ATOM 1555 C CA . SER A 1 193 ? 16.512 -4.709 -11.208 1.00 78.19 193 SER A CA 1
ATOM 1556 C C . SER A 1 193 ? 15.424 -3.642 -11.044 1.00 78.19 193 SER A C 1
ATOM 1558 O O . SER A 1 193 ? 15.576 -2.504 -11.488 1.00 78.19 193 SER A O 1
ATOM 1560 N N . GLU A 1 194 ? 14.297 -4.046 -10.449 1.00 84.94 194 GLU A N 1
ATOM 1561 C CA . GLU A 1 194 ? 13.142 -3.212 -10.155 1.00 84.94 194 GLU A CA 1
ATOM 1562 C C . GLU A 1 194 ? 12.948 -3.092 -8.647 1.00 84.94 194 GLU A C 1
ATOM 1564 O O . GLU A 1 194 ? 12.957 -4.096 -7.932 1.00 84.94 194 GLU A O 1
ATOM 1569 N N . GLU A 1 195 ? 12.707 -1.875 -8.177 1.00 87.56 195 GLU A N 1
ATOM 1570 C CA . GLU A 1 195 ? 12.439 -1.592 -6.775 1.00 87.56 195 GLU A CA 1
ATOM 1571 C C . GLU A 1 195 ? 11.143 -0.799 -6.611 1.00 87.56 195 GLU A C 1
ATOM 1573 O O . GLU A 1 195 ? 10.838 0.058 -7.433 1.00 87.56 195 GLU A O 1
ATOM 1578 N N . ILE A 1 196 ? 10.378 -1.067 -5.551 1.00 90.88 196 ILE A N 1
ATOM 1579 C CA . ILE A 1 196 ? 9.250 -0.227 -5.140 1.00 90.88 196 ILE A CA 1
ATOM 1580 C C . ILE A 1 196 ? 9.679 0.643 -3.958 1.00 90.88 196 ILE A C 1
ATOM 1582 O O . ILE A 1 196 ? 10.305 0.168 -3.008 1.00 90.88 196 ILE A O 1
ATOM 1586 N N . GLY A 1 197 ? 9.334 1.922 -4.037 1.00 91.12 197 GLY A N 1
ATOM 1587 C CA . GLY A 1 197 ? 9.481 2.896 -2.965 1.00 91.12 197 GLY A CA 1
ATOM 1588 C C . GLY A 1 197 ? 8.201 3.703 -2.777 1.00 91.12 197 GLY A C 1
ATOM 1589 O O . GLY A 1 197 ? 7.291 3.652 -3.606 1.00 91.12 197 GLY A O 1
ATOM 1590 N N . GLY A 1 198 ? 8.141 4.468 -1.694 1.00 93.12 198 GLY A N 1
ATOM 1591 C CA . GLY A 1 198 ? 7.083 5.444 -1.444 1.00 93.12 198 GLY A CA 1
ATOM 1592 C C . GLY A 1 198 ? 6.358 5.229 -0.119 1.00 93.12 198 GLY A C 1
ATOM 1593 O O . GLY A 1 198 ? 6.918 4.726 0.856 1.00 93.12 198 GLY A O 1
ATOM 1594 N N . SER A 1 199 ? 5.102 5.653 -0.052 1.00 95.50 199 SER A N 1
ATOM 1595 C CA . SER A 1 199 ? 4.293 5.526 1.154 1.00 95.50 199 SER A CA 1
ATOM 1596 C C . SER A 1 199 ? 2.807 5.365 0.860 1.00 95.50 199 SER A C 1
ATOM 1598 O O . SER A 1 199 ? 2.294 5.859 -0.145 1.00 95.50 199 SER A O 1
ATOM 1600 N N . VAL A 1 200 ? 2.112 4.696 1.778 1.00 96.94 200 VAL A N 1
ATOM 1601 C CA . VAL A 1 200 ? 0.652 4.579 1.774 1.00 96.94 200 VAL A CA 1
ATOM 1602 C C . VAL A 1 200 ? 0.113 5.078 3.101 1.00 96.94 200 VAL A C 1
ATOM 1604 O O . VAL A 1 200 ? 0.542 4.649 4.168 1.00 96.94 200 VAL A O 1
ATOM 1607 N N . MET A 1 201 ? -0.864 5.969 3.049 1.00 97.31 201 MET A N 1
ATOM 1608 C CA . MET A 1 201 ? -1.562 6.493 4.210 1.00 97.31 201 MET A CA 1
ATOM 1609 C C . MET A 1 201 ? -3.034 6.095 4.139 1.00 97.31 201 MET A C 1
ATOM 1611 O O . MET A 1 201 ? -3.677 6.187 3.095 1.00 97.31 201 MET A O 1
ATOM 1615 N N . VAL A 1 202 ? -3.584 5.657 5.270 1.00 97.25 202 VAL A N 1
ATOM 1616 C CA . VAL A 1 202 ? -4.969 5.183 5.357 1.00 97.25 202 VAL A CA 1
ATOM 1617 C C . VAL A 1 202 ? -5.689 5.911 6.486 1.00 97.25 202 VAL A C 1
ATOM 1619 O O . VAL A 1 202 ? -5.184 5.976 7.609 1.00 97.25 202 VAL A O 1
ATOM 1622 N N . TYR A 1 203 ? -6.859 6.480 6.195 1.00 97.12 203 TYR A N 1
ATOM 1623 C CA . TYR A 1 203 ? -7.629 7.281 7.151 1.00 97.12 203 TYR A CA 1
ATOM 1624 C C . TYR A 1 203 ? -9.123 7.289 6.842 1.00 97.12 203 TYR A C 1
ATOM 1626 O O . TYR A 1 203 ? -9.545 6.995 5.733 1.00 97.12 203 TYR A O 1
ATOM 1634 N N . PHE A 1 204 ? -9.959 7.669 7.804 1.00 96.38 204 PHE A N 1
ATOM 1635 C CA . PHE A 1 204 ? -11.372 7.924 7.530 1.00 96.38 204 PHE A CA 1
ATOM 1636 C C . PHE A 1 204 ? -11.574 9.214 6.739 1.00 96.38 204 PHE A C 1
ATOM 1638 O O . PHE A 1 204 ? -10.980 10.251 7.051 1.00 96.38 204 PHE A O 1
ATOM 1645 N N . ASN A 1 205 ? -12.514 9.187 5.794 1.00 95.06 205 ASN A N 1
ATOM 1646 C CA . ASN A 1 205 ? -13.039 10.416 5.215 1.00 95.06 205 ASN A CA 1
ATOM 1647 C C . ASN A 1 205 ? -13.707 11.292 6.299 1.00 95.06 205 ASN A C 1
ATOM 1649 O O . ASN A 1 205 ? -13.935 10.874 7.439 1.00 95.06 205 ASN A O 1
ATOM 1653 N N . ARG A 1 206 ? -14.063 12.532 5.945 1.00 92.06 206 ARG A N 1
ATOM 1654 C CA . ARG A 1 206 ? -14.620 13.507 6.902 1.00 92.06 206 ARG A CA 1
ATOM 1655 C C . ARG A 1 206 ? -15.855 12.986 7.655 1.00 92.06 206 ARG A C 1
ATOM 1657 O O . ARG A 1 206 ? -16.042 13.335 8.817 1.00 92.06 206 ARG A O 1
ATOM 1664 N N . ASN A 1 207 ? -16.674 12.163 7.001 1.00 92.94 207 ASN A N 1
ATOM 1665 C CA . ASN A 1 207 ? -17.924 11.637 7.551 1.00 92.94 207 ASN A CA 1
ATOM 1666 C C . ASN A 1 207 ? -17.759 10.292 8.285 1.00 92.94 207 ASN A C 1
ATOM 1668 O O . ASN A 1 207 ? -18.714 9.829 8.905 1.00 92.94 207 ASN A O 1
ATOM 1672 N N . LYS A 1 208 ? -16.565 9.681 8.259 1.00 91.81 208 LYS A N 1
ATOM 1673 C CA . LYS A 1 208 ? -16.249 8.375 8.872 1.00 91.81 208 LYS A CA 1
ATOM 1674 C C . LYS A 1 208 ? -17.093 7.208 8.343 1.00 91.81 208 LYS A C 1
ATOM 1676 O O . LYS A 1 208 ? -17.322 6.231 9.061 1.00 91.81 208 LYS A O 1
ATOM 1681 N N . ASP A 1 209 ? -17.549 7.303 7.098 1.00 91.12 209 ASP A N 1
ATOM 1682 C CA . ASP A 1 209 ? -18.337 6.272 6.411 1.00 91.12 209 ASP A CA 1
ATOM 1683 C C . ASP A 1 209 ? -17.563 5.578 5.276 1.00 91.12 209 ASP A C 1
ATOM 1685 O O . ASP A 1 209 ? -17.996 4.534 4.776 1.00 91.12 209 ASP A O 1
ATOM 1689 N N . ARG A 1 210 ? -16.416 6.138 4.876 1.00 94.19 210 ARG A N 1
ATOM 1690 C CA . ARG A 1 210 ? -15.468 5.550 3.922 1.00 94.19 210 ARG A CA 1
ATOM 1691 C C . ARG A 1 210 ? -14.047 5.650 4.441 1.00 94.19 210 ARG A C 1
ATOM 1693 O O . ARG A 1 210 ? -13.722 6.525 5.246 1.00 94.19 210 ARG A O 1
ATOM 1700 N N . ILE A 1 211 ? -13.212 4.749 3.949 1.00 96.69 211 ILE A N 1
ATOM 1701 C CA . ILE A 1 211 ? -11.781 4.751 4.219 1.00 96.69 211 ILE A CA 1
ATOM 1702 C C . ILE A 1 211 ? -11.108 5.351 2.994 1.00 96.69 211 ILE A C 1
ATOM 1704 O O . ILE A 1 211 ? -11.438 4.985 1.877 1.00 96.6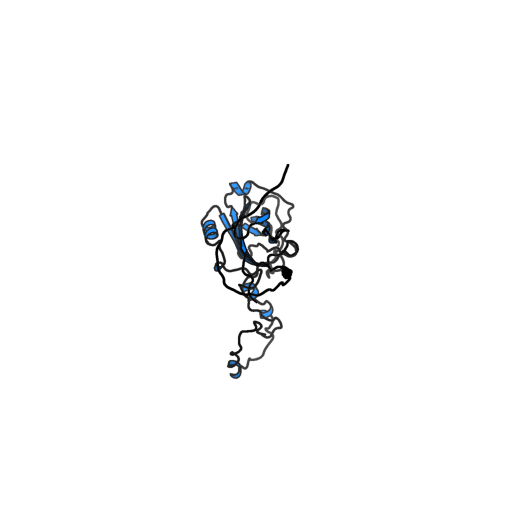9 211 ILE A O 1
ATOM 1708 N N . VAL A 1 212 ? -10.214 6.304 3.190 1.00 97.88 212 VAL A N 1
ATOM 1709 C CA . VAL A 1 212 ? -9.386 6.879 2.139 1.00 97.88 212 VAL A CA 1
ATOM 1710 C C . VAL A 1 212 ? -8.045 6.168 2.164 1.00 97.88 212 VAL A C 1
ATOM 1712 O O . VAL A 1 212 ? -7.417 6.078 3.221 1.00 97.88 212 VAL A O 1
ATOM 1715 N N . VAL A 1 213 ? -7.624 5.681 1.002 1.00 97.69 213 VAL A N 1
ATOM 1716 C CA . VAL A 1 213 ? -6.263 5.213 0.743 1.00 97.69 213 VAL A CA 1
ATOM 1717 C C . VAL A 1 213 ? -5.585 6.282 -0.099 1.00 97.69 213 VAL A C 1
ATOM 1719 O O . VAL A 1 213 ? -6.075 6.635 -1.170 1.00 97.69 213 VAL A O 1
ATOM 1722 N N . ASP A 1 214 ? -4.503 6.830 0.432 1.00 97.38 214 ASP A N 1
ATOM 1723 C CA . ASP A 1 214 ? -3.705 7.901 -0.152 1.00 97.38 214 ASP A CA 1
ATOM 1724 C C . ASP A 1 214 ? -2.304 7.341 -0.387 1.00 97.38 214 ASP A C 1
ATOM 1726 O O . ASP A 1 214 ? -1.607 6.973 0.559 1.00 97.38 214 ASP A O 1
ATOM 1730 N N . SER A 1 215 ? -1.956 7.136 -1.650 1.00 96.19 215 SER A N 1
ATOM 1731 C CA . SER A 1 215 ? -0.757 6.423 -2.078 1.00 96.19 215 SER A CA 1
ATOM 1732 C C . SER A 1 215 ? 0.126 7.340 -2.892 1.00 96.19 215 SER A C 1
ATOM 1734 O O . SER A 1 215 ? -0.347 7.983 -3.824 1.00 96.19 215 SER A O 1
ATOM 1736 N N . ASN A 1 216 ? 1.409 7.340 -2.560 1.00 94.94 216 ASN A N 1
ATOM 1737 C CA . ASN A 1 216 ? 2.463 7.931 -3.363 1.00 94.94 216 ASN A CA 1
ATOM 1738 C C . ASN A 1 216 ? 3.559 6.871 -3.491 1.00 94.94 216 ASN A C 1
ATOM 1740 O O . ASN A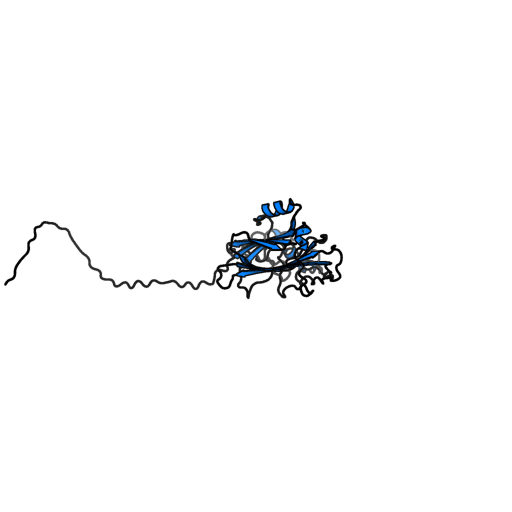 1 216 ? 4.290 6.624 -2.532 1.00 94.94 216 ASN A O 1
ATOM 1744 N N . LEU A 1 217 ? 3.582 6.174 -4.625 1.00 94.12 217 LEU A N 1
ATOM 1745 C CA . LEU A 1 217 ? 4.422 5.008 -4.882 1.00 94.12 217 LEU A CA 1
ATOM 1746 C C . LEU A 1 217 ? 5.286 5.230 -6.118 1.00 94.12 217 LEU A C 1
ATOM 1748 O O . LEU A 1 217 ? 4.832 5.816 -7.099 1.00 94.12 217 LEU A O 1
ATOM 1752 N N . TRP A 1 218 ? 6.499 4.684 -6.106 1.00 91.69 218 TRP A N 1
ATOM 1753 C CA . TRP A 1 218 ? 7.438 4.775 -7.220 1.00 91.69 218 TRP A CA 1
ATOM 1754 C C . TRP A 1 218 ? 8.013 3.412 -7.557 1.00 91.69 218 TRP A C 1
ATOM 1756 O O . TRP A 1 218 ? 8.640 2.773 -6.712 1.00 91.69 218 TRP A O 1
ATOM 1766 N N . LEU A 1 219 ? 7.859 2.993 -8.809 1.00 90.50 219 LEU A N 1
ATOM 1767 C CA . LEU A 1 219 ? 8.610 1.876 -9.355 1.00 90.50 219 LEU A CA 1
ATOM 1768 C C . LEU A 1 219 ? 9.906 2.403 -9.967 1.00 90.50 219 LEU A C 1
ATOM 1770 O O . LEU A 1 219 ? 9.892 3.147 -10.946 1.00 90.50 219 LEU A O 1
ATOM 1774 N N . LEU A 1 220 ? 11.023 1.974 -9.405 1.00 87.19 220 LEU A N 1
ATOM 1775 C CA . LEU A 1 220 ? 12.370 2.310 -9.827 1.00 87.19 220 LEU A CA 1
ATOM 1776 C C . LEU A 1 220 ? 12.912 1.167 -10.678 1.00 87.19 220 LEU A C 1
ATOM 1778 O O . LEU A 1 220 ? 12.811 0.006 -10.295 1.00 87.19 220 LEU A O 1
ATOM 1782 N N . ASN A 1 221 ? 13.523 1.481 -11.813 1.00 86.88 221 ASN A N 1
ATOM 1783 C CA . ASN A 1 221 ? 14.296 0.523 -12.588 1.00 86.88 221 ASN A CA 1
ATOM 1784 C C . ASN A 1 221 ? 15.747 1.009 -12.679 1.00 86.88 221 ASN A C 1
ATOM 1786 O O . ASN A 1 221 ? 16.040 2.078 -13.228 1.00 86.88 221 ASN A O 1
ATOM 1790 N N . LEU A 1 222 ? 16.643 0.222 -12.086 1.00 81.12 222 LEU A N 1
ATOM 1791 C CA . LEU A 1 222 ? 18.062 0.546 -11.939 1.00 81.12 222 LEU A CA 1
ATOM 1792 C C . LEU A 1 222 ? 18.886 0.129 -13.168 1.00 81.12 222 LEU A C 1
ATOM 1794 O O . LEU A 1 222 ? 19.913 0.742 -13.450 1.00 81.12 222 LEU A O 1
ATOM 1798 N N . ASP A 1 223 ? 18.405 -0.862 -13.923 1.00 82.00 223 ASP A N 1
ATOM 1799 C CA . ASP A 1 223 ? 19.102 -1.454 -15.074 1.00 82.00 223 ASP A CA 1
ATOM 1800 C C . ASP A 1 223 ? 18.580 -0.946 -16.426 1.00 82.00 223 ASP A C 1
ATOM 1802 O O . ASP A 1 223 ? 19.131 -1.278 -17.479 1.00 82.00 223 ASP A O 1
ATOM 1806 N N . ALA A 1 224 ? 17.516 -0.137 -16.425 1.00 79.06 224 ALA A N 1
ATOM 1807 C CA . ALA A 1 224 ? 16.962 0.443 -17.642 1.00 79.06 224 ALA A CA 1
ATOM 1808 C C . ALA A 1 224 ? 18.040 1.230 -18.409 1.00 79.06 224 ALA A C 1
ATOM 1810 O O . ALA A 1 224 ? 18.903 1.854 -17.781 1.00 79.06 224 ALA A O 1
ATOM 1811 N N . PRO A 1 225 ? 18.001 1.250 -19.756 1.00 76.06 225 PRO A N 1
ATOM 1812 C CA . PRO A 1 225 ? 18.893 2.088 -20.541 1.00 76.06 225 PRO A CA 1
ATOM 1813 C C . PRO A 1 225 ? 18.816 3.523 -20.032 1.00 76.06 225 PRO A C 1
ATOM 1815 O O . PRO A 1 225 ? 17.734 4.109 -19.977 1.00 76.06 225 PRO A O 1
ATOM 1818 N N . ARG A 1 226 ? 19.966 4.067 -19.632 1.00 65.31 226 ARG A N 1
ATOM 1819 C CA . ARG A 1 226 ? 20.051 5.415 -19.079 1.00 65.31 226 ARG A CA 1
ATOM 1820 C C . ARG A 1 226 ? 19.510 6.409 -20.103 1.00 65.31 226 ARG A C 1
ATOM 1822 O O . ARG A 1 226 ? 20.140 6.650 -21.130 1.00 65.31 226 ARG A O 1
ATOM 1829 N N . LYS A 1 227 ? 18.339 6.968 -19.813 1.00 63.19 227 LYS A N 1
ATOM 1830 C CA . LYS A 1 227 ? 17.844 8.182 -20.457 1.00 63.19 227 LYS A CA 1
ATOM 1831 C C . LYS A 1 227 ? 18.527 9.362 -19.759 1.00 63.19 227 LYS A C 1
ATOM 1833 O O . LYS A 1 227 ? 18.930 9.227 -18.607 1.00 63.19 227 LYS A O 1
ATOM 1838 N N . ASP A 1 228 ? 18.701 10.488 -20.443 1.00 56.72 228 ASP A N 1
ATOM 1839 C CA . ASP A 1 228 ? 19.542 11.614 -19.985 1.00 56.72 228 ASP A CA 1
ATOM 1840 C C . ASP A 1 228 ? 19.161 12.208 -18.604 1.00 56.72 228 ASP A C 1
ATOM 1842 O O . ASP A 1 228 ? 19.930 12.973 -18.021 1.00 56.72 228 ASP A O 1
ATOM 1846 N N . ASP A 1 229 ? 18.025 11.792 -18.037 1.00 66.19 229 ASP A N 1
ATOM 1847 C CA . ASP A 1 229 ? 17.523 12.168 -16.721 1.00 66.19 229 ASP A CA 1
ATOM 1848 C C . ASP A 1 229 ? 17.702 11.033 -15.699 1.00 66.19 229 ASP A C 1
ATOM 1850 O O . ASP A 1 229 ? 16.941 10.068 -15.680 1.00 66.19 229 ASP A O 1
ATOM 1854 N N . THR A 1 230 ? 18.696 11.155 -14.815 1.00 67.12 230 THR A N 1
ATOM 1855 C CA . THR A 1 230 ? 18.821 10.280 -13.638 1.00 67.12 230 THR A CA 1
ATOM 1856 C C . THR A 1 230 ? 17.998 10.816 -12.477 1.00 67.12 230 THR A C 1
ATOM 1858 O O . THR A 1 230 ? 18.100 11.999 -12.151 1.00 67.12 230 THR A O 1
ATOM 1861 N N . TRP A 1 231 ? 17.234 9.935 -11.836 1.00 75.62 231 TRP A N 1
ATOM 1862 C CA . TRP A 1 231 ? 16.444 10.254 -10.650 1.00 75.62 231 TRP A CA 1
ATOM 1863 C C . TRP A 1 231 ? 17.251 9.986 -9.390 1.00 75.62 231 TRP A C 1
ATOM 1865 O O . TRP A 1 231 ? 17.773 8.882 -9.224 1.00 75.62 231 TRP A O 1
ATOM 1875 N N . GLU A 1 232 ? 17.323 10.971 -8.498 1.00 78.00 232 GLU A N 1
ATOM 1876 C CA . GLU A 1 232 ? 17.913 10.787 -7.175 1.00 78.00 232 GLU A CA 1
ATOM 1877 C C . GLU A 1 232 ? 16.900 10.079 -6.274 1.00 78.00 232 GLU A C 1
ATOM 1879 O O . GLU A 1 232 ? 15.797 10.574 -6.035 1.00 78.00 232 GLU A O 1
ATOM 1884 N N . ILE A 1 233 ? 17.268 8.895 -5.785 1.00 77.75 233 ILE A N 1
ATOM 1885 C CA . ILE A 1 233 ? 16.431 8.147 -4.849 1.00 77.75 233 ILE A CA 1
ATOM 1886 C C . ILE A 1 233 ? 16.645 8.756 -3.459 1.00 77.75 233 ILE A C 1
ATOM 1888 O O . ILE A 1 233 ? 17.797 8.842 -3.017 1.00 77.75 233 ILE A O 1
ATOM 1892 N N . PRO A 1 234 ? 15.587 9.194 -2.757 1.00 79.62 234 PRO A N 1
ATOM 1893 C CA . PRO A 1 234 ? 15.725 9.766 -1.436 1.00 79.62 234 PRO A CA 1
ATOM 1894 C C . PRO A 1 234 ? 16.299 8.721 -0.482 1.00 79.62 234 PRO A C 1
ATOM 1896 O O . PRO A 1 234 ? 15.950 7.538 -0.571 1.00 79.62 234 PRO A O 1
ATOM 1899 N N . PRO A 1 235 ? 17.144 9.153 0.463 1.00 75.62 235 PRO A N 1
ATOM 1900 C CA . PRO A 1 235 ? 17.619 8.274 1.507 1.00 75.62 235 PRO A CA 1
ATOM 1901 C C . PRO A 1 235 ? 16.445 7.645 2.260 1.00 75.62 235 PRO A C 1
ATOM 1903 O O . PRO A 1 235 ? 15.450 8.323 2.535 1.00 75.62 235 PRO A O 1
ATOM 1906 N N . PHE A 1 236 ? 16.578 6.376 2.656 1.00 71.62 236 PHE A N 1
ATOM 1907 C CA . PHE A 1 236 ? 15.572 5.756 3.516 1.00 71.62 236 PHE A CA 1
ATOM 1908 C C . PHE A 1 236 ? 15.419 6.580 4.804 1.00 71.62 236 PHE A C 1
ATOM 1910 O O . PHE A 1 236 ? 16.429 7.018 5.379 1.00 71.62 236 PHE A O 1
ATOM 1917 N N . PRO A 1 237 ? 14.180 6.837 5.257 1.00 70.94 237 PRO A N 1
ATOM 1918 C CA . PRO A 1 237 ? 13.949 7.546 6.504 1.00 70.94 237 PRO A CA 1
ATOM 1919 C C . PRO A 1 237 ? 14.591 6.761 7.656 1.00 70.94 237 PRO A C 1
ATOM 1921 O O . PRO A 1 237 ? 14.580 5.534 7.664 1.00 70.94 237 PRO A O 1
ATOM 1924 N N . LYS A 1 238 ? 15.175 7.479 8.624 1.00 59.06 238 LYS A N 1
ATOM 1925 C CA . LYS A 1 238 ? 16.110 6.988 9.667 1.00 59.06 238 LYS A CA 1
ATOM 1926 C C . LYS A 1 238 ? 15.550 5.946 10.667 1.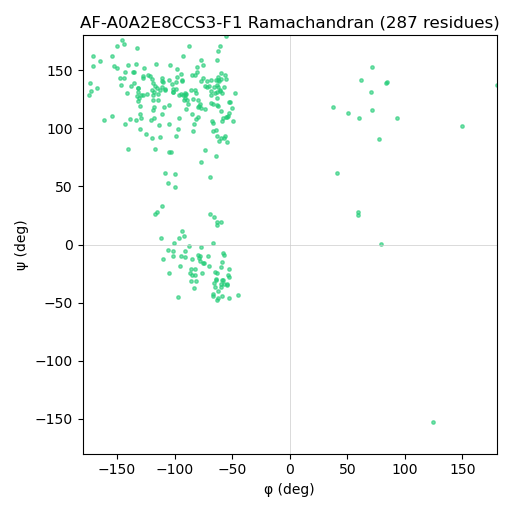00 59.06 238 LYS A C 1
ATOM 1928 O O . LYS A 1 238 ? 16.086 5.825 11.764 1.00 59.06 238 LYS A O 1
ATOM 1933 N N . GLN A 1 239 ? 14.459 5.252 10.352 1.00 54.25 239 GLN A N 1
ATOM 1934 C CA . GLN A 1 239 ? 13.819 4.261 11.222 1.00 54.25 239 GLN A CA 1
ATOM 1935 C C . GLN A 1 239 ? 14.249 2.818 10.936 1.00 54.25 239 GLN A C 1
ATOM 1937 O O . GLN A 1 239 ? 14.117 1.974 11.816 1.00 54.25 239 GLN A O 1
ATOM 1942 N N . THR A 1 240 ? 14.810 2.536 9.762 1.00 51.78 240 THR A N 1
ATOM 1943 C CA . THR A 1 240 ? 15.452 1.253 9.460 1.00 51.78 240 THR A CA 1
ATOM 1944 C C . THR A 1 240 ? 16.910 1.370 9.897 1.00 51.78 240 THR A C 1
ATOM 1946 O O . THR A 1 240 ? 17.603 2.283 9.453 1.00 51.78 240 THR A O 1
ATOM 1949 N N . GLY A 1 241 ? 17.384 0.517 10.810 1.00 47.75 241 GLY A N 1
ATOM 1950 C CA . GLY A 1 241 ? 18.728 0.577 11.417 1.00 47.75 241 GLY A CA 1
ATOM 1951 C C . GLY A 1 241 ? 19.912 0.385 10.454 1.00 47.75 241 GLY A C 1
ATOM 1952 O O . GLY A 1 241 ? 21.027 0.115 10.897 1.00 47.75 241 GLY A O 1
ATOM 1953 N N . ASP A 1 242 ? 19.690 0.527 9.150 1.00 49.53 242 ASP A N 1
ATOM 1954 C CA . ASP A 1 242 ? 20.676 0.325 8.106 1.00 49.53 242 ASP A CA 1
ATOM 1955 C C . ASP A 1 242 ? 21.534 1.580 7.923 1.00 49.53 242 ASP A C 1
ATOM 1957 O O . ASP A 1 242 ? 21.155 2.580 7.312 1.00 49.53 242 ASP A O 1
ATOM 1961 N N . ALA A 1 243 ? 22.757 1.498 8.444 1.00 44.78 243 ALA A N 1
ATOM 1962 C CA . ALA A 1 243 ? 23.787 2.533 8.371 1.00 44.78 243 ALA A CA 1
ATOM 1963 C C . ALA A 1 243 ? 24.323 2.809 6.946 1.00 44.78 243 ALA A C 1
ATOM 1965 O O . ALA A 1 243 ? 25.189 3.665 6.773 1.00 44.78 243 ALA A O 1
ATOM 1966 N N . ASN A 1 244 ? 23.809 2.128 5.918 1.00 51.19 244 ASN A N 1
ATOM 1967 C CA . ASN A 1 244 ? 24.278 2.243 4.537 1.00 51.19 244 ASN A CA 1
ATOM 1968 C C . ASN A 1 244 ? 23.262 2.979 3.664 1.00 51.19 244 ASN A C 1
ATOM 1970 O O . ASN A 1 244 ? 22.755 2.448 2.677 1.00 51.19 244 ASN A O 1
ATOM 1974 N N . ASN A 1 245 ? 22.992 4.234 4.013 1.00 56.59 245 ASN A N 1
ATOM 1975 C CA . ASN A 1 245 ? 22.193 5.126 3.182 1.00 56.59 245 ASN A CA 1
ATOM 1976 C C . ASN A 1 245 ? 23.038 5.647 2.006 1.00 56.59 245 ASN A C 1
ATOM 1978 O O . ASN A 1 245 ? 23.518 6.780 1.998 1.00 56.59 245 ASN A O 1
ATOM 1982 N N . ILE A 1 246 ? 23.336 4.757 1.060 1.00 61.56 246 ILE A N 1
ATOM 1983 C CA . ILE A 1 246 ? 24.101 5.090 -0.141 1.00 61.56 246 ILE A CA 1
ATOM 1984 C C . ILE A 1 246 ? 23.147 5.792 -1.104 1.00 61.56 246 ILE A C 1
ATOM 1986 O O . ILE A 1 246 ? 22.153 5.200 -1.518 1.00 61.56 246 ILE A O 1
ATOM 1990 N N . GLN A 1 247 ? 23.471 7.031 -1.483 1.00 67.62 247 GLN A N 1
ATOM 1991 C CA . GLN A 1 247 ? 22.746 7.770 -2.516 1.00 67.62 247 GLN A CA 1
ATOM 1992 C C . GLN A 1 247 ? 22.715 6.936 -3.803 1.00 67.62 247 GLN A C 1
ATOM 1994 O O . GLN A 1 247 ? 23.749 6.731 -4.447 1.00 67.62 247 GLN A O 1
ATOM 1999 N N . ARG A 1 248 ? 21.532 6.428 -4.157 1.00 75.81 248 ARG A N 1
ATOM 2000 C CA . ARG A 1 248 ? 21.303 5.643 -5.372 1.00 75.81 248 ARG A CA 1
ATOM 2001 C C . ARG A 1 248 ? 20.597 6.489 -6.421 1.00 75.81 248 ARG A C 1
ATOM 2003 O O . ARG A 1 248 ? 19.893 7.444 -6.094 1.00 75.81 248 ARG A O 1
ATOM 2010 N N . ASN A 1 249 ? 20.794 6.110 -7.680 1.00 76.94 249 ASN A N 1
ATOM 2011 C CA . ASN A 1 249 ? 20.110 6.713 -8.815 1.00 76.94 249 ASN A CA 1
ATOM 2012 C C . ASN A 1 249 ? 19.285 5.650 -9.533 1.00 76.94 249 ASN A C 1
ATOM 2014 O O . ASN A 1 249 ? 19.773 4.536 -9.729 1.00 76.94 249 ASN A O 1
ATOM 2018 N N . ALA A 1 250 ? 18.075 6.009 -9.951 1.00 79.62 250 ALA A N 1
ATOM 2019 C CA . ALA A 1 250 ? 17.272 5.195 -10.855 1.00 79.62 250 ALA A CA 1
ATOM 2020 C C . ALA A 1 250 ? 17.399 5.720 -12.290 1.00 79.62 250 ALA A C 1
ATOM 2022 O O . ALA A 1 250 ? 17.398 6.934 -12.524 1.00 79.62 250 ALA A O 1
ATOM 2023 N N . ASN A 1 251 ? 17.490 4.801 -13.252 1.00 82.50 251 ASN A N 1
ATOM 2024 C CA . ASN A 1 251 ? 17.552 5.142 -14.676 1.00 82.50 251 ASN A CA 1
ATOM 2025 C C . ASN A 1 251 ? 16.158 5.399 -15.257 1.00 82.50 251 ASN A C 1
ATOM 2027 O O . ASN A 1 251 ? 16.020 6.119 -16.244 1.00 82.50 251 ASN A O 1
ATOM 2031 N N . LEU A 1 252 ? 15.131 4.801 -14.652 1.00 82.81 252 LEU A N 1
ATOM 2032 C CA . LEU A 1 252 ? 13.736 4.977 -15.022 1.00 82.81 252 LEU A CA 1
ATOM 2033 C C . LEU A 1 252 ? 12.862 4.897 -13.773 1.00 82.81 252 LEU A C 1
ATOM 2035 O O . LEU A 1 252 ? 13.081 4.043 -12.913 1.00 82.81 252 LEU A O 1
ATOM 2039 N N . VAL A 1 253 ? 11.883 5.791 -13.690 1.00 86.25 253 VAL A N 1
ATOM 2040 C CA . VAL A 1 253 ? 10.938 5.878 -12.579 1.00 86.25 253 VAL A CA 1
ATOM 2041 C C . VAL A 1 253 ? 9.529 5.969 -13.140 1.00 86.25 253 VAL A C 1
ATOM 2043 O O . VAL A 1 253 ? 9.281 6.734 -14.069 1.00 86.25 253 VAL A O 1
ATOM 2046 N N . TYR A 1 254 ? 8.624 5.189 -12.561 1.00 88.06 254 TYR A N 1
ATOM 2047 C CA . TYR A 1 254 ? 7.187 5.316 -12.755 1.00 88.06 254 TYR A CA 1
ATOM 2048 C C . TYR A 1 254 ? 6.561 5.729 -11.430 1.00 88.06 254 TYR A C 1
ATOM 2050 O O . TYR A 1 254 ? 6.829 5.090 -10.414 1.00 88.06 254 TYR A O 1
ATOM 2058 N N . GLU A 1 255 ? 5.736 6.768 -11.431 1.00 88.94 255 GLU A N 1
ATOM 2059 C CA . GLU A 1 255 ? 5.081 7.283 -10.229 1.00 88.94 255 GLU A CA 1
ATOM 2060 C C . GLU A 1 255 ? 3.577 7.008 -10.267 1.00 88.94 255 GLU A C 1
ATOM 2062 O O . GLU A 1 255 ? 2.908 7.258 -11.266 1.00 88.94 255 GLU A O 1
ATOM 2067 N N . LEU A 1 256 ? 3.045 6.542 -9.141 1.00 91.38 256 LEU A N 1
ATOM 2068 C CA . LEU A 1 256 ? 1.622 6.384 -8.888 1.00 91.38 256 LEU A CA 1
ATOM 2069 C C . LEU A 1 256 ? 1.267 7.236 -7.673 1.00 91.38 256 LEU A C 1
ATOM 2071 O O . LEU A 1 256 ? 1.576 6.875 -6.535 1.00 91.38 256 LEU A O 1
ATOM 2075 N N . THR A 1 257 ? 0.570 8.340 -7.931 1.00 92.81 257 THR A N 1
ATOM 2076 C CA . THR A 1 257 ? -0.072 9.157 -6.900 1.00 92.81 257 THR A CA 1
ATOM 2077 C C . THR A 1 257 ? -1.589 9.018 -7.035 1.00 92.81 257 THR A C 1
ATOM 2079 O O . THR A 1 257 ? -2.170 9.467 -8.021 1.00 92.81 257 THR A O 1
ATOM 2082 N N . ASP A 1 258 ? -2.237 8.384 -6.055 1.00 94.50 258 ASP A N 1
ATOM 2083 C CA . ASP A 1 258 ? -3.685 8.124 -6.056 1.00 94.50 258 ASP A CA 1
ATOM 2084 C C . ASP A 1 258 ? -4.289 8.377 -4.671 1.00 94.50 258 ASP A C 1
ATOM 2086 O O . ASP A 1 258 ? -3.744 7.952 -3.654 1.00 94.50 258 ASP A O 1
ATOM 2090 N N . GLN A 1 259 ? -5.449 9.036 -4.630 1.00 96.25 259 GLN A N 1
ATOM 2091 C CA . GLN A 1 259 ? -6.217 9.244 -3.402 1.00 96.25 259 GLN A CA 1
ATOM 2092 C C . GLN A 1 259 ? -7.665 8.816 -3.640 1.00 96.25 259 GLN A C 1
ATOM 2094 O O . GLN A 1 259 ? -8.421 9.515 -4.320 1.00 96.25 259 GLN A O 1
ATOM 2099 N N . ARG A 1 260 ? -8.085 7.699 -3.038 1.00 94.56 260 ARG A N 1
ATOM 2100 C CA . ARG A 1 260 ? -9.413 7.119 -3.285 1.00 94.56 260 ARG A CA 1
ATOM 2101 C C . ARG A 1 260 ? -10.148 6.680 -2.037 1.00 94.56 260 ARG A C 1
ATOM 2103 O O . ARG A 1 260 ? -9.554 6.211 -1.072 1.00 94.56 260 ARG A O 1
ATOM 2110 N N . GLU A 1 261 ? -11.471 6.786 -2.094 1.00 96.25 261 GLU A N 1
ATOM 2111 C CA . GLU A 1 261 ? -12.360 6.206 -1.094 1.00 96.25 261 GLU A CA 1
ATOM 2112 C C . GLU A 1 261 ? -12.638 4.733 -1.413 1.00 96.25 261 GLU A C 1
ATOM 2114 O O . GLU A 1 261 ? -13.114 4.389 -2.495 1.00 96.25 261 GLU A O 1
ATOM 2119 N N . VAL A 1 262 ? -12.379 3.869 -0.440 1.00 95.81 262 VAL A N 1
ATOM 2120 C CA . VAL A 1 262 ? -12.613 2.429 -0.477 1.00 95.81 262 VAL A CA 1
ATOM 2121 C C . VAL A 1 262 ? -13.657 2.029 0.561 1.00 95.81 262 VAL A C 1
ATOM 2123 O O . VAL A 1 262 ? -13.888 2.716 1.569 1.00 95.81 262 VAL A O 1
ATOM 2126 N N . ARG A 1 263 ? -14.325 0.904 0.307 1.00 93.62 263 ARG A N 1
ATOM 2127 C CA . ARG A 1 263 ? -15.275 0.307 1.245 1.00 93.62 263 ARG A CA 1
ATOM 2128 C C . ARG A 1 263 ? -14.592 -0.796 2.035 1.00 93.62 263 ARG A C 1
ATOM 2130 O O . ARG A 1 263 ? -13.749 -1.525 1.526 1.00 93.62 263 ARG A O 1
ATOM 2137 N N . SER A 1 264 ? -14.975 -0.918 3.303 1.00 92.75 264 SER A N 1
ATOM 2138 C CA . SER A 1 264 ? -14.429 -1.979 4.139 1.00 92.75 264 SER A CA 1
ATOM 2139 C C . SER A 1 264 ? -14.955 -3.344 3.691 1.00 92.75 264 SER A C 1
ATOM 2141 O O . SER A 1 264 ? -16.147 -3.482 3.428 1.00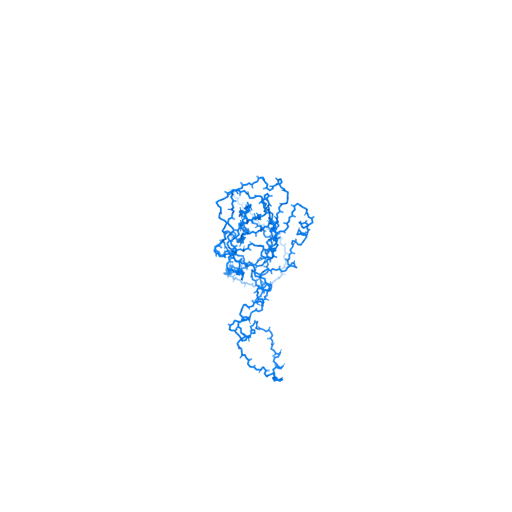 92.75 264 SER A O 1
ATOM 2143 N N . GLY A 1 265 ? -14.069 -4.338 3.626 1.00 90.81 265 GLY A N 1
ATOM 2144 C CA . GLY A 1 265 ? -14.388 -5.695 3.176 1.00 90.81 265 GLY A CA 1
ATOM 2145 C C . GLY A 1 265 ? -14.479 -5.867 1.659 1.00 90.81 265 GLY A C 1
ATOM 2146 O O . GLY A 1 265 ? -14.743 -6.975 1.204 1.00 90.81 265 GLY A O 1
ATOM 2147 N N . GLU A 1 266 ? -14.257 -4.807 0.880 1.00 93.44 266 GLU A N 1
ATOM 2148 C CA . GLU A 1 266 ? -14.174 -4.886 -0.578 1.00 93.44 266 GLU A CA 1
ATOM 2149 C C . GLU A 1 266 ? -12.711 -4.946 -1.038 1.00 93.44 266 GLU A C 1
ATOM 2151 O O . GLU A 1 266 ? -11.799 -4.425 -0.389 1.00 93.44 266 GLU A O 1
ATOM 2156 N N . PHE A 1 267 ? -12.503 -5.600 -2.179 1.00 93.19 267 PHE A N 1
ATOM 2157 C CA . PHE A 1 267 ? -11.219 -5.673 -2.861 1.00 93.19 267 PHE A CA 1
ATOM 2158 C C . PHE A 1 267 ? -11.123 -4.529 -3.870 1.00 93.19 267 PHE A C 1
ATOM 2160 O O . PHE A 1 267 ? -11.981 -4.404 -4.747 1.00 93.19 267 PHE A O 1
ATOM 2167 N N . HIS A 1 268 ? -10.084 -3.705 -3.766 1.00 96.06 268 HIS A N 1
ATOM 2168 C CA . HIS A 1 268 ? -9.881 -2.564 -4.651 1.00 96.06 268 HIS A CA 1
ATOM 2169 C C . HIS A 1 268 ? -8.582 -2.711 -5.438 1.00 96.06 268 HIS A C 1
ATOM 2171 O O . HIS A 1 268 ? -7.530 -2.964 -4.859 1.00 96.06 268 HIS A O 1
ATOM 2177 N N . TYR A 1 269 ? -8.667 -2.505 -6.754 1.00 94.12 269 TYR A N 1
ATOM 2178 C CA . TYR A 1 269 ? -7.515 -2.437 -7.648 1.00 94.12 269 TYR A CA 1
ATOM 2179 C C . TYR A 1 269 ? -7.184 -0.984 -7.992 1.00 94.12 269 TYR A C 1
ATOM 2181 O O . TYR A 1 269 ? -8.081 -0.202 -8.337 1.00 94.12 269 TYR A O 1
ATOM 2189 N N . ILE A 1 270 ? -5.910 -0.625 -7.870 1.00 92.94 270 ILE A N 1
ATOM 2190 C CA . ILE A 1 270 ? -5.360 0.665 -8.267 1.00 92.94 270 ILE A CA 1
ATOM 2191 C C . ILE A 1 270 ? -4.333 0.391 -9.352 1.00 92.94 270 ILE A C 1
ATOM 2193 O O . ILE A 1 270 ? -3.361 -0.332 -9.128 1.00 92.94 270 ILE A O 1
ATOM 2197 N N . ASP A 1 271 ? -4.602 0.947 -10.525 1.00 84.56 271 ASP A N 1
ATOM 2198 C CA . ASP A 1 271 ? -3.871 0.644 -11.744 1.00 84.56 271 ASP A CA 1
ATOM 2199 C C . ASP A 1 271 ? -2.929 1.782 -12.117 1.00 84.56 271 ASP A C 1
ATOM 2201 O O . ASP A 1 271 ? -3.282 2.956 -11.996 1.00 84.56 271 ASP A O 1
ATOM 2205 N N . HIS A 1 272 ? -1.760 1.409 -12.615 1.00 88.75 272 HIS A N 1
ATOM 2206 C CA . HIS A 1 272 ? -0.870 2.260 -13.383 1.00 88.75 272 HIS A CA 1
ATOM 2207 C C . HIS A 1 272 ? -0.215 1.365 -14.459 1.00 88.75 272 HIS A C 1
ATOM 2209 O O . HIS A 1 272 ? 0.098 0.204 -14.184 1.00 88.75 272 HIS A O 1
ATOM 2215 N N . PRO A 1 273 ? 0.034 1.851 -15.691 1.00 87.25 273 PRO A N 1
ATOM 2216 C CA . PRO A 1 273 ? 0.426 0.970 -16.799 1.00 87.25 273 PRO A CA 1
ATOM 2217 C C . PRO A 1 273 ? 1.683 0.126 -16.529 1.00 87.25 273 PRO A C 1
ATOM 2219 O O . PRO A 1 273 ? 1.778 -1.032 -16.937 1.00 87.25 273 PRO A O 1
ATOM 2222 N N . ALA A 1 274 ? 2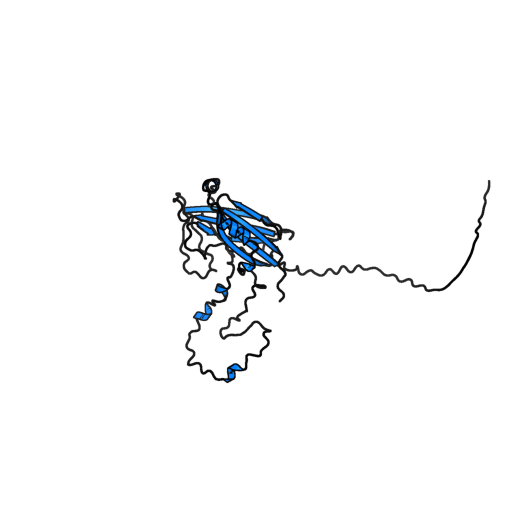.637 0.684 -15.776 1.00 89.44 274 ALA A N 1
ATOM 2223 C CA . ALA A 1 274 ? 3.852 -0.021 -15.371 1.00 89.44 274 ALA A CA 1
ATOM 2224 C C . ALA A 1 274 ? 3.735 -0.895 -14.107 1.00 89.44 274 ALA A C 1
ATOM 2226 O O . ALA A 1 274 ? 4.514 -1.839 -13.952 1.00 89.44 274 ALA A O 1
ATOM 2227 N N . PHE A 1 275 ? 2.820 -0.592 -13.185 1.00 92.94 275 PHE A N 1
ATOM 2228 C CA . PHE A 1 275 ? 2.656 -1.312 -11.919 1.00 92.94 275 PHE A CA 1
ATOM 2229 C C . PHE A 1 275 ? 1.319 -0.980 -11.275 1.00 92.94 275 PHE A C 1
ATOM 2231 O O . PHE A 1 275 ? 0.761 0.072 -11.522 1.00 92.94 275 PHE A O 1
ATOM 2238 N N . GLY A 1 276 ? 0.823 -1.838 -10.401 1.00 94.06 276 GLY A N 1
ATOM 2239 C CA . GLY A 1 276 ? -0.415 -1.589 -9.682 1.00 94.06 276 GLY A CA 1
ATOM 2240 C C . GLY A 1 276 ? -0.356 -2.161 -8.284 1.00 94.06 276 GLY A C 1
ATOM 2241 O O . GLY A 1 276 ? 0.605 -2.827 -7.884 1.00 94.06 276 GLY A O 1
ATOM 2242 N N . TYR A 1 277 ? -1.411 -1.909 -7.525 1.00 96.31 277 TYR A N 1
ATOM 2243 C CA . TYR A 1 277 ? -1.602 -2.596 -6.264 1.00 96.31 277 TYR A CA 1
ATOM 2244 C C . TYR A 1 277 ? -3.059 -2.951 -6.036 1.00 96.31 277 TYR A C 1
ATOM 2246 O O . TYR A 1 277 ? -3.992 -2.325 -6.543 1.00 96.31 277 TYR A O 1
ATOM 2254 N N . VAL A 1 278 ? -3.239 -3.994 -5.243 1.00 96.44 278 VAL A N 1
ATOM 2255 C CA . VAL A 1 278 ? -4.532 -4.395 -4.712 1.00 96.44 278 VAL A CA 1
ATOM 2256 C C . VAL A 1 278 ? -4.548 -4.142 -3.220 1.00 96.44 278 VAL A C 1
ATOM 2258 O O . VAL A 1 278 ? -3.542 -4.356 -2.545 1.00 96.44 278 VAL A O 1
ATOM 2261 N N . VAL A 1 279 ? -5.681 -3.668 -2.714 1.00 97.31 279 VAL A N 1
ATOM 2262 C CA . VAL A 1 279 ? -5.870 -3.366 -1.295 1.00 97.31 279 VAL A CA 1
ATOM 2263 C C . VAL A 1 279 ? -7.214 -3.886 -0.805 1.00 97.31 279 VAL A C 1
ATOM 2265 O O . VAL A 1 279 ? -8.235 -3.758 -1.486 1.00 97.31 279 VAL A O 1
ATOM 2268 N N . SER A 1 280 ? -7.212 -4.457 0.396 1.00 97.19 280 SER A N 1
ATOM 2269 C CA . SER A 1 280 ? -8.416 -4.739 1.171 1.00 97.19 280 SER A CA 1
ATOM 2270 C C . SER A 1 280 ? -8.268 -4.149 2.570 1.00 97.19 280 SER A C 1
ATOM 2272 O O . SER A 1 280 ? -7.171 -4.068 3.130 1.00 97.19 280 SER A O 1
ATOM 2274 N N . ILE A 1 281 ? -9.384 -3.671 3.124 1.00 97.12 281 ILE A N 1
ATOM 2275 C CA . ILE A 1 281 ? -9.409 -3.091 4.467 1.00 97.12 281 ILE A CA 1
ATOM 2276 C C . ILE A 1 281 ? -10.598 -3.658 5.226 1.00 97.12 281 ILE A C 1
ATOM 2278 O O . ILE A 1 281 ? -11.750 -3.305 4.968 1.00 97.12 281 ILE A O 1
ATOM 2282 N N . THR A 1 282 ? -10.343 -4.543 6.178 1.00 95.69 282 THR A N 1
ATOM 2283 C CA . THR A 1 282 ? -11.379 -5.282 6.904 1.00 95.69 282 THR A CA 1
ATOM 2284 C C . THR A 1 282 ? -11.461 -4.808 8.347 1.00 95.69 282 THR A C 1
ATOM 2286 O O . THR A 1 282 ? -10.452 -4.510 8.987 1.00 95.69 282 THR A O 1
ATOM 2289 N N . ARG A 1 283 ? -12.683 -4.678 8.878 1.00 94.06 283 ARG A N 1
ATOM 2290 C CA . ARG A 1 283 ? -12.867 -4.306 10.285 1.00 94.06 283 ARG A CA 1
ATOM 2291 C C . ARG A 1 283 ? -12.281 -5.405 11.169 1.00 94.06 283 ARG A C 1
ATOM 2293 O O . ARG A 1 283 ? -12.609 -6.575 10.997 1.00 94.06 283 ARG A O 1
ATOM 2300 N N . HIS A 1 284 ? -11.474 -5.007 12.143 1.00 91.56 284 HIS A N 1
ATOM 2301 C CA . HIS A 1 284 ? -10.922 -5.894 13.155 1.00 91.56 284 HIS A CA 1
ATOM 2302 C C . HIS A 1 284 ? -11.555 -5.579 14.512 1.00 91.56 284 HIS A C 1
ATOM 2304 O O . HIS A 1 284 ? -11.862 -4.420 14.809 1.00 91.56 284 HIS A O 1
ATOM 2310 N N . ALA A 1 285 ? -11.792 -6.611 15.322 1.00 86.44 285 ALA A N 1
ATOM 2311 C CA . ALA A 1 285 ? -12.234 -6.406 16.694 1.00 86.44 285 ALA A CA 1
ATOM 2312 C C . ALA A 1 285 ? -11.156 -5.621 17.448 1.00 86.44 285 ALA A C 1
ATOM 2314 O O . ALA A 1 285 ? -9.965 -5.830 17.219 1.00 86.44 285 ALA A O 1
ATOM 2315 N N . GLN A 1 286 ? -11.566 -4.688 18.309 1.00 76.00 286 GLN A N 1
ATOM 2316 C CA . GLN A 1 286 ? -10.597 -4.030 19.171 1.00 76.00 286 GLN A CA 1
ATOM 2317 C C . GLN A 1 286 ? -9.938 -5.112 20.041 1.00 76.00 286 GLN A C 1
ATOM 2319 O O . GLN A 1 286 ? -10.661 -5.935 20.606 1.00 76.00 286 GLN A O 1
ATOM 2324 N N . PRO A 1 287 ? -8.603 -5.134 20.146 1.00 66.12 287 PRO A N 1
ATOM 2325 C CA . PRO A 1 287 ? -7.938 -6.088 21.014 1.00 66.12 287 PRO A CA 1
ATOM 2326 C C . PRO A 1 287 ? -8.355 -5.810 22.467 1.00 66.12 287 PRO A C 1
ATOM 2328 O O . PRO A 1 287 ? -8.262 -4.665 22.913 1.00 66.12 287 PRO A O 1
ATOM 2331 N N . GLU A 1 288 ? -8.864 -6.818 23.182 1.00 67.88 288 GLU A N 1
ATOM 2332 C CA . GLU A 1 288 ? -9.176 -6.691 24.616 1.00 67.88 288 GLU A CA 1
ATOM 2333 C C . GLU A 1 288 ? -7.875 -6.405 25.385 1.00 67.88 288 GLU A C 1
ATOM 2335 O O . GLU A 1 288 ? -6.830 -6.932 25.001 1.00 67.88 288 GLU A O 1
ATOM 2340 N N . GLU A 1 289 ? -7.901 -5.541 26.409 1.00 54.25 289 GLU A N 1
ATOM 2341 C CA . GLU A 1 289 ? -6.700 -5.139 27.179 1.00 54.25 289 GLU A CA 1
ATOM 2342 C C . GLU A 1 289 ? -6.031 -6.301 27.920 1.00 54.25 289 GLU A C 1
ATOM 2344 O O . GLU A 1 289 ? -6.726 -7.231 28.377 1.00 54.25 289 GLU A O 1
#